Protein AF-A0A7C1ESE8-F1 (afdb_monomer_lite)

Sequence (266 aa):
MKFFKAVILAIGRAIHRVSPKFSKKLEQGYPFARQKMVRLTHLATKNPRVALLSSAGLYLENQQPFQYKNFYGDFSFRVFPGDFPICFLRLTESDFDRSGFEADPGSLFPLTELKAVAAEFGGQVAEHHFSLLGFCLKPNKLLETSVPQILKILKEDKTDIVLLVPACVVCHEVLPPVAAALEKSGIATVTFAFIPRALEATRGPRTILFDGDCGLPFGALAVETRKELIRLAIRAAFEMKTAGEVWKFPPAFSAQTMTKNAAAVR

Foldseek 3Di:
DVVVVVVLVVCLVVFPADDLVNQVVCLVVPDFAADDFAAFFADPDLQFAEAEEFQQQKDFPPDDGWPCNDSQGGLAKYKDFLDDDLVRIDGHDGNWDQVLCVVPVCLRPVSVLLQVLSVVSVYGYFRIYMYHHLSHNCLVSSVVPVLVVVLVSCVVRVGAEYEYGYQGSSNLRNVQVSQNSCRVSNHQYEYEDARPVSLVRSQHQHYEHEPAGHRRRPRQADSVLSSVSSNVRVVRSNPPRGGSDYHYDDPVNRPPVVVVVVVVVD

Secondary structure (DSSP, 8-state):
-HHHHHHHHHHHHHTT---HHHHHHHHHH--PPP----PPPPP--SS-EEEEEE-B-EEETTSPPP-TTSTT----EEEEESS--GGGEEE---SS--HHHHH-GGGT--HHHHHHHHHHTT-EE-SEEEEEBS--S-HHHHHHTHHHHHHHHHHHTT--EEEEE--STTHHHHHHHHHHHHHHTT-EEEEEE--HHHHHHH--SEEEE-S-BTTBTTTTS-HHHHHHHHHHHHHHHHH--STTEEEEPPGGGTTTSHHHHHSS--

Structure (mmCIF, N/CA/C/O backbone):
data_AF-A0A7C1ESE8-F1
#
_entry.id   AF-A0A7C1ESE8-F1
#
loop_
_atom_site.group_PDB
_atom_site.id
_atom_site.type_symbol
_atom_site.label_atom_id
_atom_site.label_alt_id
_atom_site.label_comp_id
_atom_site.label_asym_id
_atom_site.label_entity_id
_atom_site.label_seq_id
_atom_site.pdbx_PDB_ins_code
_atom_site.Cartn_x
_atom_site.Cartn_y
_atom_site.Cartn_z
_atom_site.occupancy
_atom_site.B_iso_or_equiv
_atom_site.auth_seq_id
_atom_site.auth_comp_id
_atom_site.auth_asym_id
_atom_site.auth_atom_id
_atom_site.pdbx_PDB_model_num
ATOM 1 N N . MET A 1 1 ? 9.531 22.745 -19.245 1.00 35.00 1 MET A N 1
ATOM 2 C CA . MET A 1 1 ? 8.511 21.922 -19.951 1.00 35.00 1 MET A CA 1
ATOM 3 C C . MET A 1 1 ? 9.026 21.183 -21.193 1.00 35.00 1 MET A C 1
ATOM 5 O O . MET A 1 1 ? 8.753 19.995 -21.298 1.00 35.00 1 MET A O 1
ATOM 9 N N . LYS A 1 2 ? 9.778 21.811 -22.118 1.00 28.88 2 LYS A N 1
ATOM 10 C CA . LYS A 1 2 ? 10.304 21.131 -23.329 1.00 28.88 2 LYS A CA 1
ATOM 11 C C . LYS A 1 2 ? 11.337 20.026 -23.028 1.00 28.88 2 LYS A C 1
ATOM 13 O O . LYS A 1 2 ? 11.266 18.964 -23.630 1.00 28.88 2 LYS A O 1
ATOM 18 N N . PHE A 1 3 ? 12.208 20.235 -22.038 1.00 31.25 3 PHE A N 1
ATOM 19 C CA . PHE A 1 3 ? 13.223 19.255 -21.616 1.00 31.25 3 PHE A CA 1
ATOM 20 C C . PHE A 1 3 ? 12.612 17.996 -20.972 1.00 31.25 3 PHE A C 1
ATOM 22 O O . PHE A 1 3 ? 12.984 16.881 -21.308 1.00 31.25 3 PHE A O 1
ATOM 29 N N . PHE A 1 4 ? 11.582 18.167 -20.136 1.00 37.19 4 PHE A N 1
ATOM 30 C CA . PHE A 1 4 ? 10.831 17.067 -19.515 1.00 37.19 4 PHE A CA 1
ATOM 31 C C . PHE A 1 4 ? 10.088 16.223 -20.563 1.00 37.19 4 PHE A C 1
ATOM 33 O O . PHE A 1 4 ? 10.142 15.000 -20.536 1.00 37.19 4 PHE A O 1
ATOM 40 N N . LYS A 1 5 ? 9.472 16.879 -21.559 1.00 36.53 5 LYS A N 1
ATOM 41 C CA . LYS A 1 5 ? 8.863 16.199 -22.711 1.00 36.53 5 LYS A CA 1
ATOM 42 C C . LYS A 1 5 ? 9.894 15.430 -23.537 1.00 36.53 5 LYS A C 1
ATOM 44 O O . LYS A 1 5 ? 9.578 14.329 -23.955 1.00 36.53 5 LYS A O 1
ATOM 49 N N . ALA A 1 6 ? 11.089 15.982 -23.759 1.00 39.22 6 ALA A N 1
ATOM 50 C CA . ALA A 1 6 ? 12.155 15.339 -24.531 1.00 39.22 6 ALA A CA 1
ATOM 51 C C . ALA A 1 6 ? 12.771 14.132 -23.804 1.00 39.22 6 ALA A C 1
ATOM 53 O O . ALA A 1 6 ? 12.971 13.095 -24.428 1.00 39.22 6 ALA A O 1
ATOM 54 N N . VAL A 1 7 ? 12.992 14.231 -22.489 1.00 45.56 7 VAL A N 1
ATOM 55 C CA . VAL A 1 7 ? 13.457 13.115 -21.650 1.00 45.56 7 VAL A CA 1
ATOM 56 C C . VAL A 1 7 ? 12.398 12.011 -21.593 1.00 45.56 7 VAL A C 1
ATOM 58 O O . VAL A 1 7 ? 12.726 10.856 -21.826 1.00 45.56 7 VAL A O 1
ATOM 61 N N . ILE A 1 8 ? 11.118 12.350 -21.412 1.00 46.56 8 ILE A N 1
ATOM 62 C CA . ILE A 1 8 ? 10.021 11.369 -21.442 1.00 46.56 8 ILE A CA 1
ATOM 63 C C . ILE A 1 8 ? 9.822 10.771 -22.846 1.00 46.56 8 ILE A C 1
ATOM 65 O O . ILE A 1 8 ? 9.556 9.580 -22.948 1.00 46.56 8 ILE A O 1
ATOM 69 N N . LEU A 1 9 ? 9.985 11.537 -23.937 1.00 40.22 9 LEU A N 1
ATOM 70 C CA . LEU A 1 9 ? 9.923 11.001 -25.309 1.00 40.22 9 LEU A CA 1
ATOM 71 C C . LEU A 1 9 ? 11.086 10.044 -25.605 1.00 40.22 9 LEU A C 1
ATOM 73 O O . LEU A 1 9 ? 10.895 9.038 -26.287 1.00 40.22 9 LEU A O 1
ATOM 77 N N . ALA A 1 10 ? 12.285 10.370 -25.116 1.00 43.16 10 ALA A N 1
ATOM 78 C CA . ALA A 1 10 ? 13.476 9.542 -25.266 1.00 43.16 10 ALA A CA 1
ATOM 79 C C . ALA A 1 10 ? 13.377 8.262 -24.423 1.00 43.16 10 ALA A C 1
ATOM 81 O O . ALA A 1 10 ? 13.723 7.188 -24.907 1.00 43.16 10 ALA A O 1
ATOM 82 N N . ILE A 1 11 ? 12.827 8.361 -23.207 1.00 48.75 11 ILE A N 1
ATOM 83 C CA . ILE A 1 11 ? 12.490 7.215 -22.355 1.00 48.75 11 ILE A CA 1
ATOM 84 C C . ILE A 1 11 ? 11.408 6.368 -23.048 1.00 48.75 11 ILE A C 1
ATOM 86 O O . ILE A 1 11 ? 11.628 5.186 -23.270 1.00 48.75 11 ILE A O 1
ATOM 90 N N . GLY A 1 12 ? 10.319 6.976 -23.534 1.00 41.09 12 GLY A N 1
ATOM 91 C CA . GLY A 1 12 ? 9.209 6.324 -24.251 1.00 41.09 12 GLY A CA 1
ATOM 92 C C . GLY A 1 12 ? 9.621 5.445 -25.436 1.00 41.09 12 GLY A C 1
ATOM 93 O O . GLY A 1 12 ? 8.998 4.417 -25.674 1.00 41.09 12 GLY A O 1
ATOM 94 N N . ARG A 1 13 ? 10.682 5.820 -26.164 1.00 39.50 13 ARG A N 1
ATOM 95 C CA . ARG A 1 13 ? 11.204 5.050 -27.310 1.00 39.50 13 ARG A CA 1
ATOM 96 C C . ARG A 1 13 ? 12.227 3.974 -26.928 1.00 39.50 13 ARG A C 1
ATOM 98 O O . ARG A 1 13 ? 12.456 3.069 -27.722 1.00 39.50 13 ARG A O 1
ATOM 105 N N . ALA A 1 14 ? 12.831 4.057 -25.742 1.00 40.81 14 ALA A N 1
ATOM 106 C CA . ALA A 1 14 ? 13.841 3.114 -25.252 1.00 40.81 14 ALA A CA 1
ATOM 107 C C . ALA A 1 14 ? 13.282 2.067 -24.262 1.00 40.81 14 ALA A C 1
ATOM 109 O O . ALA A 1 14 ? 14.014 1.167 -23.857 1.00 40.81 14 ALA A O 1
ATOM 110 N N . ILE A 1 15 ? 12.003 2.180 -23.878 1.00 43.28 15 ILE A N 1
ATOM 111 C CA . ILE A 1 15 ? 11.364 1.389 -22.811 1.00 43.28 15 ILE A CA 1
ATOM 112 C C . ILE A 1 15 ? 11.199 -0.104 -23.139 1.00 43.28 15 ILE A C 1
ATOM 114 O O . ILE A 1 15 ? 11.173 -0.893 -22.214 1.00 43.28 15 ILE A O 1
ATOM 118 N N . HIS A 1 16 ? 11.226 -0.547 -24.399 1.00 37.59 16 HIS A N 1
ATOM 119 C CA . HIS A 1 16 ? 10.931 -1.951 -24.751 1.00 37.59 16 HIS A CA 1
ATOM 120 C C . HIS A 1 16 ? 11.945 -3.024 -24.278 1.00 37.59 16 HIS A C 1
ATOM 122 O O . HIS A 1 16 ? 11.802 -4.187 -24.650 1.00 37.59 16 HIS A O 1
ATOM 128 N N . ARG A 1 17 ? 12.988 -2.664 -23.510 1.00 37.41 17 ARG A N 1
ATOM 129 C CA . ARG A 1 17 ? 13.965 -3.585 -22.887 1.00 37.41 17 ARG A CA 1
ATOM 130 C C . ARG A 1 17 ? 14.592 -2.958 -21.627 1.00 37.41 17 ARG A C 1
ATOM 132 O O . ARG A 1 17 ? 15.746 -2.521 -21.647 1.00 37.41 17 ARG A O 1
ATOM 139 N N . VAL A 1 18 ? 13.869 -2.912 -20.509 1.00 42.94 18 VAL A N 1
ATOM 140 C CA . VAL A 1 18 ? 14.426 -2.435 -19.226 1.00 42.94 18 VAL A CA 1
ATOM 141 C C . VAL A 1 18 ? 15.124 -3.583 -18.491 1.00 42.94 18 VAL A C 1
ATOM 143 O O . VAL A 1 18 ? 14.559 -4.300 -17.687 1.00 42.94 18 VAL A O 1
ATOM 146 N N . SER A 1 19 ? 16.421 -3.762 -18.737 1.00 40.56 19 SER A N 1
ATOM 147 C CA . SER A 1 19 ? 17.234 -4.602 -17.839 1.00 40.56 19 SER A CA 1
ATOM 148 C C . SER A 1 19 ? 17.305 -3.981 -16.426 1.00 40.56 19 SER A C 1
ATOM 150 O O . SER A 1 19 ? 17.199 -2.755 -16.305 1.00 40.56 19 SER A O 1
ATOM 152 N N . PRO A 1 20 ? 17.605 -4.751 -15.359 1.00 45.47 20 PRO A N 1
ATOM 153 C CA . PRO A 1 20 ? 17.867 -4.211 -14.014 1.00 45.47 20 PRO A CA 1
ATOM 154 C C . PRO A 1 20 ? 18.875 -3.041 -13.993 1.00 45.47 20 PRO A C 1
ATOM 156 O O . PRO A 1 20 ? 18.775 -2.115 -13.188 1.00 45.47 20 PRO A O 1
ATOM 159 N N . LYS A 1 21 ? 19.814 -3.011 -14.954 1.00 45.81 21 LYS A N 1
ATOM 160 C CA . LYS A 1 21 ? 20.768 -1.904 -15.154 1.00 45.81 21 LYS A CA 1
ATOM 161 C C . LYS A 1 21 ? 20.095 -0.593 -15.589 1.00 45.81 21 LYS A C 1
ATOM 163 O O . LYS A 1 21 ? 20.553 0.481 -15.205 1.00 45.81 21 LYS A O 1
ATOM 168 N N . PHE A 1 22 ? 19.022 -0.658 -16.377 1.00 48.06 22 PHE A N 1
ATOM 169 C CA . PHE A 1 22 ? 18.257 0.519 -16.798 1.00 48.06 22 PHE A CA 1
ATOM 170 C C . PHE A 1 22 ? 17.370 1.049 -15.666 1.00 48.06 22 PHE A C 1
ATOM 172 O O . PHE A 1 22 ? 17.290 2.263 -15.515 1.00 48.06 22 PHE A O 1
ATOM 179 N N . SER A 1 23 ? 16.805 0.181 -14.816 1.00 58.78 23 SER A N 1
ATOM 180 C CA . SER A 1 23 ? 16.104 0.606 -13.591 1.00 58.78 23 SER A CA 1
ATOM 181 C C . SER A 1 23 ? 17.018 1.435 -12.676 1.00 58.78 23 SER A C 1
ATOM 183 O O . SER A 1 23 ? 16.678 2.567 -12.338 1.00 58.78 23 SER A O 1
ATOM 185 N N . LYS A 1 24 ? 18.240 0.949 -12.397 1.00 63.31 24 LYS A N 1
ATOM 186 C CA . LYS A 1 24 ? 19.243 1.693 -11.605 1.00 63.31 24 LYS A CA 1
ATOM 187 C C . LYS A 1 24 ? 19.652 3.022 -12.247 1.00 63.31 24 LYS A C 1
ATOM 189 O O . LYS A 1 24 ? 19.825 4.024 -11.558 1.00 63.31 24 LYS A O 1
ATOM 194 N N . LYS A 1 25 ? 19.789 3.062 -13.577 1.00 66.12 25 LYS A N 1
ATOM 195 C CA . LYS A 1 25 ? 20.103 4.304 -14.305 1.00 66.12 25 LYS A CA 1
ATOM 196 C C . LYS A 1 25 ? 18.936 5.296 -14.280 1.00 66.12 25 LYS A C 1
ATOM 198 O O . LYS A 1 25 ? 19.161 6.499 -14.156 1.00 66.12 25 LYS A O 1
ATOM 203 N N . LEU A 1 26 ? 17.702 4.802 -14.389 1.00 69.38 26 LEU A N 1
ATOM 204 C CA . LEU A 1 26 ? 16.496 5.615 -14.284 1.00 69.38 26 LEU A CA 1
ATOM 205 C C . LEU A 1 26 ? 16.379 6.201 -12.878 1.00 69.38 26 LEU A C 1
ATOM 207 O O . LEU A 1 26 ? 16.220 7.406 -12.757 1.00 69.38 26 LEU A O 1
ATOM 211 N N . GLU A 1 27 ? 16.549 5.396 -11.831 1.00 70.94 27 GLU A N 1
ATOM 212 C CA . GLU A 1 27 ? 16.546 5.837 -10.431 1.00 70.94 27 GLU A CA 1
ATOM 213 C C . GLU A 1 27 ? 17.528 6.999 -10.167 1.00 70.94 27 GLU A C 1
ATOM 215 O O . GLU A 1 27 ? 17.166 8.015 -9.564 1.00 70.94 27 GLU A O 1
ATOM 220 N N . GLN A 1 28 ? 18.755 6.904 -10.692 1.00 72.56 28 GLN A N 1
ATOM 221 C CA . GLN A 1 28 ? 19.775 7.954 -10.572 1.00 72.56 28 GLN A CA 1
ATOM 222 C C . GLN A 1 28 ? 19.407 9.256 -11.300 1.00 72.56 28 GLN A C 1
ATOM 224 O O . GLN A 1 28 ? 19.863 10.332 -10.911 1.00 72.56 28 GLN A O 1
ATOM 229 N N . GLY A 1 29 ? 18.569 9.199 -12.335 1.00 75.88 29 GLY A N 1
ATOM 230 C CA . GLY A 1 29 ? 18.196 10.355 -13.157 1.00 75.88 29 GLY A CA 1
ATOM 231 C C . GLY A 1 29 ? 16.761 10.852 -12.974 1.00 75.88 29 GLY A C 1
ATOM 232 O O . GLY A 1 29 ? 16.431 11.913 -13.504 1.00 75.88 29 GLY A O 1
ATOM 233 N N . TYR A 1 30 ? 15.904 10.113 -12.264 1.00 79.00 30 TYR A N 1
ATOM 234 C CA . TYR A 1 30 ? 14.466 10.363 -12.271 1.00 79.00 30 TYR A CA 1
ATOM 235 C C . TYR A 1 30 ? 14.111 11.653 -11.505 1.00 79.00 30 TYR A C 1
ATOM 237 O O . TYR A 1 30 ? 14.445 11.786 -10.322 1.00 79.00 30 TYR A O 1
ATOM 245 N N . PRO A 1 31 ? 13.445 12.626 -12.151 1.00 80.81 31 PRO A N 1
ATOM 246 C CA . PRO A 1 31 ? 13.158 13.929 -11.561 1.00 80.81 31 PRO A CA 1
ATOM 247 C C . PRO A 1 31 ? 11.868 13.894 -10.728 1.00 80.81 31 PRO A C 1
ATOM 249 O O . PRO A 1 31 ? 10.841 14.423 -11.152 1.00 80.81 31 PRO A O 1
ATOM 252 N N . PHE A 1 32 ? 11.918 13.279 -9.544 1.00 82.56 32 PHE A N 1
ATOM 253 C CA . PHE A 1 32 ? 10.761 13.200 -8.646 1.00 82.56 32 PHE A CA 1
ATOM 254 C C . PHE A 1 32 ? 10.169 14.586 -8.346 1.00 82.56 32 PHE A C 1
ATOM 256 O O . PHE A 1 32 ? 10.872 15.512 -7.930 1.00 82.56 32 PHE A O 1
ATOM 263 N N . ALA A 1 33 ? 8.857 14.723 -8.537 1.00 81.69 33 ALA A N 1
ATOM 264 C CA . ALA A 1 33 ? 8.147 15.963 -8.263 1.00 81.69 33 ALA A CA 1
ATOM 265 C C . ALA A 1 33 ? 7.938 16.176 -6.756 1.00 81.69 33 ALA A C 1
ATOM 267 O O . ALA A 1 33 ? 7.530 15.266 -6.030 1.00 81.69 33 ALA A O 1
ATOM 268 N N . ARG A 1 34 ? 8.169 17.409 -6.289 1.00 83.25 34 ARG A N 1
ATOM 269 C CA . ARG A 1 34 ? 7.948 17.772 -4.887 1.00 83.25 34 ARG A CA 1
ATOM 270 C C . ARG A 1 34 ? 6.457 17.801 -4.563 1.00 83.25 34 ARG A C 1
ATOM 272 O O . ARG A 1 34 ? 5.697 18.499 -5.231 1.00 83.25 34 ARG A O 1
ATOM 279 N N . GLN A 1 35 ? 6.059 17.109 -3.502 1.00 79.94 35 GLN A N 1
ATOM 280 C CA . GLN A 1 35 ? 4.669 17.073 -3.045 1.00 79.94 35 GLN A CA 1
ATOM 281 C C . GLN A 1 35 ? 4.460 17.928 -1.791 1.00 79.94 35 GLN A C 1
ATOM 283 O O . GLN A 1 35 ? 5.389 18.205 -1.025 1.00 79.94 35 GLN A O 1
ATOM 288 N N . LYS A 1 36 ? 3.214 18.362 -1.580 1.00 84.12 36 LYS A N 1
ATOM 289 C CA . LYS A 1 36 ? 2.801 19.030 -0.339 1.00 84.12 36 LYS A CA 1
ATOM 290 C C . LYS A 1 36 ? 2.444 17.977 0.704 1.00 84.12 36 LYS A C 1
ATOM 292 O O . LYS A 1 36 ? 1.684 17.059 0.412 1.00 84.12 36 LYS A O 1
ATOM 297 N N . MET A 1 37 ? 2.937 18.164 1.924 1.00 84.69 37 MET A N 1
ATOM 298 C CA . MET A 1 37 ? 2.524 17.339 3.057 1.00 84.69 37 MET A CA 1
ATOM 299 C C . MET A 1 37 ? 1.040 17.550 3.359 1.00 84.69 37 MET A C 1
ATOM 301 O O . MET A 1 37 ? 0.494 18.637 3.151 1.00 84.69 37 MET A O 1
ATOM 305 N N . VAL A 1 38 ? 0.402 16.504 3.871 1.00 89.31 38 VAL A N 1
ATOM 306 C CA . VAL A 1 38 ? -1.002 16.526 4.284 1.00 89.31 38 VAL A CA 1
ATOM 307 C C . VAL A 1 38 ? -1.124 16.176 5.754 1.00 89.31 38 VAL A C 1
ATOM 309 O O . VAL A 1 38 ? -0.226 15.569 6.326 1.00 89.31 38 VAL A O 1
ATOM 312 N N . ARG A 1 39 ? -2.242 16.555 6.371 1.00 92.50 39 ARG A N 1
ATOM 313 C CA . ARG A 1 39 ? -2.558 16.107 7.725 1.00 92.50 39 ARG A CA 1
ATOM 314 C C . ARG A 1 39 ? -2.787 14.595 7.717 1.00 92.50 39 ARG A C 1
ATOM 316 O O . ARG A 1 39 ? -3.440 14.088 6.810 1.00 92.50 39 ARG A O 1
ATOM 323 N N . LEU A 1 40 ? -2.267 13.918 8.734 1.00 96.69 40 LEU A N 1
ATOM 324 C CA . LEU A 1 40 ? -2.488 12.494 8.929 1.00 96.69 40 LEU A CA 1
ATOM 325 C C . LEU A 1 40 ? -3.882 12.233 9.512 1.00 96.69 40 LEU A C 1
ATOM 327 O O . LEU A 1 40 ? -4.325 12.930 10.428 1.00 96.69 40 LEU A O 1
ATOM 331 N N . THR A 1 41 ? -4.547 11.204 9.000 1.00 96.94 41 THR A N 1
ATOM 332 C CA . THR A 1 41 ? -5.673 10.545 9.658 1.00 96.94 41 THR A CA 1
ATOM 333 C C . THR A 1 41 ? -5.154 9.792 10.870 1.00 96.94 41 THR A C 1
ATOM 335 O O . THR A 1 41 ? -4.184 9.040 10.772 1.00 96.94 41 THR A O 1
ATOM 338 N N . HIS A 1 42 ? -5.808 9.975 12.012 1.00 94.62 42 HIS A N 1
ATOM 339 C CA . HIS A 1 42 ? -5.533 9.205 13.218 1.00 94.62 42 HIS A CA 1
ATOM 340 C C . HIS A 1 42 ? -6.566 8.094 13.365 1.00 94.62 42 HIS A C 1
ATOM 342 O O . HIS A 1 42 ? -7.763 8.329 13.206 1.00 94.62 42 HIS A O 1
ATOM 348 N N . LEU A 1 43 ? -6.090 6.895 13.681 1.00 95.44 43 LEU A N 1
ATOM 349 C CA . LEU A 1 43 ? -6.939 5.733 13.900 1.00 95.44 43 LEU A CA 1
ATOM 350 C C . LEU A 1 43 ? -7.602 5.817 15.276 1.00 95.44 43 LEU A C 1
ATOM 352 O O . LEU A 1 43 ? -6.923 6.007 16.284 1.00 95.44 43 LEU A O 1
ATOM 356 N N . ALA A 1 44 ? -8.926 5.666 15.310 1.00 91.50 44 ALA A N 1
ATOM 357 C CA . ALA A 1 44 ? -9.697 5.587 16.553 1.00 91.50 44 ALA A CA 1
ATOM 358 C C . ALA A 1 44 ? -9.963 4.135 16.995 1.00 91.50 44 ALA A C 1
ATOM 360 O O . ALA A 1 44 ? -10.186 3.877 18.177 1.00 91.50 44 ALA A O 1
ATOM 361 N N . THR A 1 45 ? -9.948 3.188 16.052 1.00 94.81 45 THR A N 1
ATOM 362 C CA . THR A 1 45 ? -10.150 1.759 16.319 1.00 94.81 45 THR A CA 1
ATOM 363 C C . THR A 1 45 ? -8.907 1.121 16.937 1.00 94.81 45 THR A C 1
ATOM 365 O O . THR A 1 45 ? -7.792 1.564 16.688 1.00 94.81 45 THR A O 1
ATOM 368 N N . LYS A 1 46 ? -9.089 0.048 17.711 1.00 94.56 46 LYS A N 1
ATOM 369 C CA . LYS A 1 46 ? -7.995 -0.850 18.126 1.00 94.56 46 LYS A CA 1
ATOM 370 C C . LYS A 1 46 ? -7.857 -2.071 17.212 1.00 94.56 46 LYS A C 1
ATOM 372 O O . LYS A 1 46 ? -6.828 -2.730 17.249 1.00 94.56 46 LYS A O 1
ATOM 377 N N . ASN A 1 47 ? -8.877 -2.344 16.401 1.00 96.75 47 ASN A N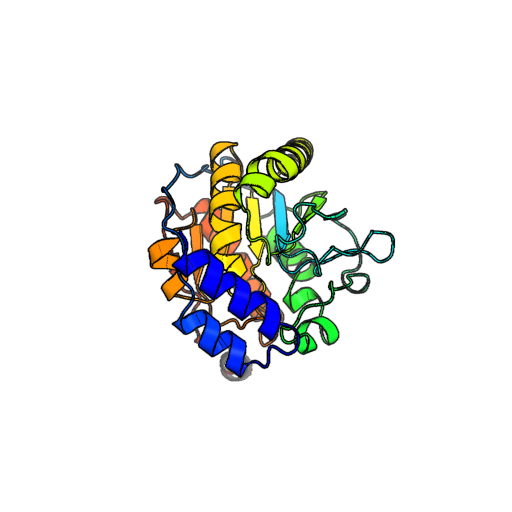 1
ATOM 378 C CA . ASN A 1 47 ? -9.032 -3.535 15.574 1.00 96.75 47 ASN A CA 1
ATOM 379 C C . ASN A 1 47 ? -9.183 -3.071 14.117 1.00 96.75 47 ASN A C 1
ATOM 381 O O . ASN A 1 47 ? -10.311 -2.877 13.656 1.00 96.75 47 ASN A O 1
ATOM 385 N N . PRO A 1 48 ? -8.076 -2.773 13.416 1.00 98.00 48 PRO A N 1
ATOM 386 C CA . PRO A 1 48 ? -8.143 -2.113 12.121 1.00 98.00 48 PRO A CA 1
ATOM 387 C C . PRO A 1 48 ? -8.602 -3.066 11.016 1.00 98.00 48 PRO A C 1
ATOM 389 O O . PRO A 1 48 ? -8.221 -4.240 10.982 1.00 98.00 48 PRO A O 1
ATOM 392 N N . ARG A 1 49 ? -9.356 -2.532 10.056 1.00 98.62 49 ARG A N 1
ATOM 393 C CA . ARG A 1 49 ? -9.574 -3.156 8.752 1.00 98.62 49 ARG A CA 1
ATOM 394 C C . ARG A 1 49 ? -8.546 -2.632 7.750 1.00 98.62 49 ARG A C 1
ATOM 396 O O . ARG A 1 49 ? -8.455 -1.422 7.532 1.00 98.62 49 ARG A O 1
ATOM 403 N N . VAL A 1 50 ? -7.762 -3.534 7.160 1.00 98.81 50 VAL A N 1
ATOM 404 C CA . VAL A 1 50 ? -6.575 -3.178 6.363 1.00 98.81 50 VAL A CA 1
ATOM 405 C C . VAL A 1 50 ? -6.712 -3.622 4.907 1.00 98.81 50 VAL A C 1
ATOM 407 O O . VAL A 1 50 ? -6.888 -4.806 4.623 1.00 98.81 50 VAL A O 1
ATOM 410 N N . ALA A 1 51 ? -6.574 -2.685 3.971 1.00 98.81 51 ALA A N 1
ATOM 411 C CA . ALA A 1 51 ? -6.539 -2.956 2.536 1.00 98.81 51 ALA A CA 1
ATOM 412 C C . ALA A 1 51 ? -5.114 -2.873 1.966 1.00 98.81 51 ALA A C 1
ATOM 414 O O . ALA A 1 51 ? -4.220 -2.224 2.515 1.00 98.81 51 ALA A O 1
ATOM 415 N N . LEU A 1 52 ? -4.931 -3.498 0.802 1.00 98.69 52 LEU A N 1
ATOM 416 C CA . LEU A 1 52 ? -3.723 -3.393 -0.018 1.00 98.69 52 LEU A CA 1
ATOM 417 C C . LEU A 1 52 ? -4.036 -2.589 -1.270 1.00 98.69 52 LEU A C 1
ATOM 419 O O . LEU A 1 52 ? -5.083 -2.784 -1.890 1.00 98.69 52 LEU A O 1
ATOM 423 N N . LEU A 1 53 ? -3.087 -1.755 -1.679 1.00 98.56 53 LEU A N 1
ATOM 424 C CA . LEU A 1 53 ? -3.078 -1.122 -2.988 1.00 98.56 53 LEU A CA 1
ATOM 425 C C . LEU A 1 53 ? -1.700 -1.322 -3.622 1.00 98.56 53 LEU A C 1
ATOM 427 O O . LEU A 1 53 ? -0.719 -0.721 -3.190 1.00 98.56 53 LEU A O 1
ATOM 431 N N . SER A 1 54 ? -1.624 -2.157 -4.656 1.00 96.94 54 SER A N 1
ATOM 432 C CA . SER A 1 54 ? -0.378 -2.401 -5.395 1.00 96.94 54 SER A CA 1
ATOM 433 C C . SER A 1 54 ? -0.340 -1.608 -6.693 1.00 96.94 54 SER A C 1
ATOM 435 O O . SER A 1 54 ? -1.278 -1.659 -7.487 1.00 96.94 54 SER A O 1
ATOM 437 N N . SER A 1 55 ? 0.756 -0.905 -6.961 1.00 93.94 55 SER A N 1
ATOM 438 C CA . SER A 1 55 ? 0.940 -0.183 -8.226 1.00 93.94 55 SER A CA 1
ATOM 439 C C . SER A 1 55 ? 1.633 -1.017 -9.311 1.00 93.94 55 SER A C 1
ATOM 441 O O . SER A 1 55 ? 2.194 -0.453 -10.253 1.00 93.94 55 SER A O 1
ATOM 443 N N . ALA A 1 56 ? 1.645 -2.345 -9.181 1.00 91.88 56 ALA A N 1
ATOM 444 C CA . ALA A 1 56 ? 2.313 -3.231 -10.130 1.00 91.88 56 ALA A CA 1
ATOM 445 C C . ALA A 1 56 ? 1.513 -3.507 -11.416 1.00 91.88 56 ALA A C 1
ATOM 447 O O . ALA A 1 56 ? 2.032 -4.141 -12.326 1.00 91.88 56 ALA A O 1
ATOM 448 N N . GLY A 1 57 ? 0.269 -3.033 -11.525 1.00 93.44 57 GLY A N 1
ATOM 449 C CA . GLY A 1 57 ? -0.600 -3.344 -12.660 1.00 93.44 57 GLY A CA 1
ATOM 450 C C . GLY A 1 57 ? -1.100 -4.790 -12.629 1.00 93.44 57 GLY A C 1
ATOM 451 O O . GLY A 1 57 ? -1.060 -5.485 -13.648 1.00 93.44 57 GLY A O 1
ATOM 452 N N . LEU A 1 58 ? -1.541 -5.252 -11.458 1.00 95.31 58 LEU A N 1
ATOM 453 C CA . LEU A 1 58 ? -2.071 -6.598 -11.248 1.00 95.31 58 LEU A CA 1
ATOM 454 C C . LEU A 1 58 ? -3.538 -6.677 -11.662 1.00 95.31 58 LEU A C 1
ATOM 456 O O . LEU A 1 58 ? -4.310 -5.748 -11.439 1.00 95.31 58 LEU A O 1
ATOM 460 N N . TYR A 1 59 ? -3.953 -7.805 -12.211 1.00 96.69 59 TYR A N 1
ATOM 461 C CA . TYR A 1 59 ? -5.345 -8.052 -12.571 1.00 96.69 59 TYR A CA 1
ATOM 462 C C . TYR A 1 59 ? -5.687 -9.528 -12.361 1.00 96.69 59 TYR A C 1
ATOM 464 O O . TYR A 1 59 ? -4.797 -10.377 -12.329 1.00 96.69 59 TYR A O 1
ATOM 472 N N . LEU A 1 60 ? -6.969 -9.836 -12.188 1.00 95.31 60 LEU A N 1
ATOM 473 C CA . LEU A 1 60 ? -7.458 -11.216 -12.223 1.00 95.31 60 LEU A CA 1
ATOM 474 C C . LEU A 1 60 ? -7.698 -11.646 -13.670 1.00 95.31 60 LEU A C 1
ATOM 476 O O . LEU A 1 60 ? -7.983 -10.814 -14.522 1.00 95.31 60 LEU A O 1
ATOM 480 N N . GLU A 1 61 ? -7.634 -12.943 -13.953 1.00 88.38 61 GLU A N 1
ATOM 481 C CA . GLU A 1 61 ? -7.805 -13.488 -15.311 1.00 88.38 61 GLU A CA 1
ATOM 482 C C . GLU A 1 61 ? -9.132 -13.093 -15.987 1.00 88.38 61 GLU A C 1
ATOM 484 O O . GLU A 1 61 ? -9.191 -12.933 -17.203 1.00 88.38 61 GLU A O 1
ATOM 489 N N . ASN A 1 62 ? -10.185 -12.860 -15.201 1.00 90.06 62 ASN A N 1
ATOM 490 C CA . ASN A 1 62 ? -11.488 -12.388 -15.679 1.00 90.06 62 ASN A CA 1
ATOM 491 C C . ASN A 1 62 ? -11.589 -10.855 -15.830 1.00 90.06 62 ASN A C 1
ATOM 493 O O . ASN A 1 62 ? -12.657 -10.334 -16.151 1.00 90.06 62 ASN A O 1
ATOM 497 N N . GLN A 1 63 ? -10.508 -10.120 -15.579 1.00 94.44 63 GLN A N 1
ATOM 498 C CA . GLN A 1 63 ? -10.437 -8.670 -15.707 1.00 94.44 63 GLN A CA 1
ATOM 499 C C . GLN A 1 63 ? -9.594 -8.278 -16.918 1.00 94.44 63 GLN A C 1
ATOM 501 O O . GLN A 1 63 ? -8.658 -8.966 -17.314 1.00 94.44 63 GLN A O 1
ATOM 506 N N . GLN A 1 64 ? -9.894 -7.111 -17.485 1.00 91.25 64 GLN A N 1
ATOM 507 C CA . GLN A 1 64 ? -9.080 -6.559 -18.564 1.00 91.25 64 GLN A CA 1
ATOM 508 C C . GLN A 1 64 ? -7.656 -6.262 -18.054 1.00 91.25 64 GLN A C 1
ATOM 510 O O . GLN A 1 64 ? -7.531 -5.618 -17.007 1.00 91.25 64 GLN A O 1
ATOM 515 N N . PRO A 1 65 ? -6.587 -6.646 -18.773 1.00 91.50 65 PRO A N 1
ATOM 516 C CA . PRO A 1 65 ? -5.230 -6.194 -18.468 1.00 91.50 65 PRO A CA 1
ATOM 517 C C . PRO A 1 65 ? -5.123 -4.662 -18.506 1.00 91.50 65 PRO A C 1
ATOM 519 O O . PRO A 1 65 ? -5.959 -3.988 -19.116 1.00 91.50 65 PRO A O 1
ATOM 522 N N . PHE A 1 66 ? -4.096 -4.088 -17.875 1.00 90.31 66 PHE A N 1
ATOM 523 C CA . PHE A 1 66 ? -3.856 -2.649 -18.001 1.00 90.31 66 PHE A CA 1
ATOM 524 C C . PHE A 1 66 ? -3.262 -2.297 -19.371 1.00 90.31 66 PHE A C 1
ATOM 526 O O . PHE A 1 66 ? -2.444 -3.023 -19.942 1.00 90.31 66 PHE A O 1
ATOM 533 N N . GLN A 1 67 ? -3.632 -1.130 -19.888 1.00 85.38 67 GLN A N 1
ATOM 534 C CA . GLN A 1 67 ? -3.115 -0.590 -21.142 1.00 85.38 67 GLN A CA 1
ATOM 535 C C . GLN A 1 67 ? -1.728 0.044 -20.950 1.00 85.38 67 GLN A C 1
ATOM 537 O O . GLN A 1 67 ? -1.579 1.263 -20.880 1.00 85.38 67 GLN A O 1
ATOM 542 N N . TYR A 1 68 ? -0.687 -0.787 -20.909 1.00 76.69 68 TYR A N 1
ATOM 543 C CA . TYR A 1 68 ? 0.698 -0.336 -20.708 1.00 76.69 68 TYR A CA 1
ATOM 544 C C . TYR A 1 68 ? 1.323 0.366 -21.931 1.00 76.69 68 TYR A C 1
ATOM 546 O O . TYR A 1 68 ? 2.227 1.181 -21.776 1.00 76.69 68 TYR A O 1
ATOM 554 N N . LYS A 1 69 ? 0.824 0.105 -23.151 1.00 74.00 69 LYS A N 1
ATOM 555 C CA . LYS A 1 69 ? 1.337 0.717 -24.400 1.00 74.00 69 LYS A CA 1
ATOM 556 C C . LYS A 1 69 ? 0.927 2.181 -24.591 1.00 74.00 69 LYS A C 1
ATOM 558 O O . LYS A 1 69 ? 1.412 2.844 -25.507 1.00 74.00 69 LYS A O 1
ATOM 563 N N . ASN A 1 70 ? 0.014 2.695 -23.769 1.00 73.12 70 ASN A N 1
ATOM 564 C CA . ASN A 1 70 ? -0.374 4.096 -23.828 1.00 73.12 70 ASN A CA 1
ATOM 565 C C . ASN A 1 70 ? 0.764 4.967 -23.283 1.00 73.12 70 ASN A C 1
ATOM 567 O O . ASN A 1 70 ? 1.212 4.776 -22.156 1.00 73.12 70 ASN A O 1
ATOM 571 N N . PHE A 1 71 ? 1.181 5.977 -24.049 1.00 67.94 71 PHE A N 1
ATOM 572 C CA . PHE A 1 71 ? 2.253 6.896 -23.658 1.00 67.94 71 PHE A CA 1
ATOM 573 C C . PHE A 1 71 ? 2.031 7.548 -22.285 1.00 67.94 71 PHE A C 1
ATOM 575 O O . PHE A 1 71 ? 2.994 7.833 -21.581 1.00 67.94 71 PHE A O 1
ATOM 582 N N . TYR A 1 72 ? 0.779 7.809 -21.897 1.00 69.00 72 TYR A N 1
ATOM 583 C CA . TYR A 1 72 ? 0.478 8.411 -20.595 1.00 69.00 72 TYR A CA 1
ATOM 584 C C . TYR A 1 72 ? 0.199 7.396 -19.476 1.00 69.00 72 TYR A C 1
ATOM 586 O O . TYR A 1 72 ? 0.006 7.821 -18.334 1.00 69.00 72 TYR A O 1
ATOM 594 N N . GLY A 1 73 ? 0.201 6.102 -19.793 1.00 73.88 73 GLY A N 1
ATOM 595 C CA . GLY A 1 73 ? -0.200 5.025 -18.896 1.00 73.88 73 GLY A CA 1
ATOM 596 C C . GLY A 1 73 ? -1.702 4.747 -18.887 1.00 73.88 73 GLY A C 1
ATOM 597 O O . GLY A 1 73 ? -2.482 5.357 -19.626 1.00 73.88 73 GLY A O 1
ATOM 598 N N . ASP A 1 74 ? -2.087 3.822 -18.012 1.00 84.94 74 ASP A N 1
ATOM 599 C CA . ASP A 1 74 ? -3.468 3.460 -17.707 1.00 84.94 74 ASP A CA 1
ATOM 600 C C . ASP A 1 74 ? -3.867 4.085 -16.361 1.00 84.94 74 ASP A C 1
ATOM 602 O O . ASP A 1 74 ? -3.178 3.912 -15.355 1.00 84.94 74 ASP A O 1
ATOM 606 N N . PHE A 1 75 ? -4.959 4.851 -16.358 1.00 89.44 75 PHE A N 1
ATOM 607 C CA . PHE A 1 75 ? -5.471 5.527 -15.161 1.00 89.44 75 PHE A CA 1
ATOM 608 C C . PHE A 1 75 ? -6.527 4.716 -14.427 1.00 89.44 75 PHE A C 1
ATOM 610 O O . PHE A 1 75 ? -6.978 5.167 -13.380 1.00 89.44 75 PHE A O 1
ATOM 617 N N . SER A 1 76 ? -6.964 3.584 -14.979 1.00 92.81 76 SER A N 1
ATOM 618 C CA . SER A 1 76 ? -7.951 2.712 -14.354 1.00 92.81 76 SER A CA 1
ATOM 619 C C . SER A 1 76 ? -7.359 1.984 -13.146 1.00 92.81 76 SER A C 1
ATOM 621 O O . SER A 1 76 ? -6.187 2.138 -12.796 1.00 92.81 76 SER A O 1
ATOM 623 N N . PHE A 1 77 ? -8.193 1.193 -12.487 1.00 96.38 77 PHE A N 1
ATOM 624 C CA . PHE A 1 77 ? -7.798 0.343 -11.377 1.00 96.38 77 PHE A CA 1
ATOM 625 C C . PHE A 1 77 ? -8.488 -1.008 -11.489 1.00 96.38 77 PHE A C 1
ATOM 627 O O . PHE A 1 77 ? -9.431 -1.185 -12.269 1.00 96.38 77 PHE A O 1
ATOM 634 N N . ARG A 1 78 ? -8.004 -1.972 -10.718 1.00 97.62 78 ARG A N 1
ATOM 635 C CA . ARG A 1 78 ? -8.656 -3.262 -10.516 1.00 97.62 78 ARG A CA 1
ATOM 636 C C . ARG A 1 78 ? -8.992 -3.424 -9.049 1.00 97.62 78 ARG A C 1
ATOM 638 O O . ARG A 1 78 ? -8.262 -2.930 -8.192 1.00 97.62 78 ARG A O 1
ATOM 645 N N . VAL A 1 79 ? -10.113 -4.086 -8.801 1.00 98.19 79 VAL A N 1
ATOM 646 C CA . VAL A 1 79 ? -10.593 -4.433 -7.467 1.00 98.19 79 VAL A CA 1
ATOM 647 C C . VAL A 1 79 ? -10.438 -5.933 -7.300 1.00 98.19 79 VAL A C 1
ATOM 649 O O . VAL A 1 79 ? -10.780 -6.690 -8.211 1.00 98.19 79 VAL A O 1
ATOM 652 N N . PHE A 1 80 ? -9.932 -6.357 -6.152 1.00 98.25 80 PHE A N 1
ATOM 653 C CA . PHE A 1 80 ? -9.825 -7.760 -5.781 1.00 98.25 80 PHE A CA 1
ATOM 654 C C . PHE A 1 80 ? -10.630 -8.007 -4.509 1.00 98.25 80 PHE A C 1
ATOM 656 O O . PHE A 1 80 ? -10.546 -7.179 -3.602 1.00 98.25 80 PHE A O 1
ATOM 663 N N . PRO A 1 81 ? -11.372 -9.121 -4.411 1.00 97.25 81 PRO A N 1
ATOM 664 C CA . PRO A 1 81 ? -11.994 -9.527 -3.155 1.00 97.25 81 PRO A CA 1
ATOM 665 C C . PRO A 1 81 ? -10.955 -9.683 -2.032 1.00 97.25 81 PRO A C 1
ATOM 667 O O . PRO A 1 81 ? -9.779 -9.913 -2.296 1.00 97.25 81 PRO A O 1
ATOM 670 N N . GLY A 1 82 ? -11.371 -9.610 -0.773 1.00 93.88 82 GLY A N 1
ATOM 671 C CA . GLY A 1 82 ? -10.517 -9.904 0.382 1.00 93.88 82 GLY A CA 1
ATOM 672 C C . GLY A 1 82 ? -10.170 -11.387 0.487 1.00 93.88 82 GLY A C 1
ATOM 673 O O . GLY A 1 82 ? -9.159 -11.756 1.083 1.00 93.88 82 GLY A O 1
ATOM 674 N N . ASP A 1 83 ? -10.971 -12.254 -0.138 1.00 93.06 83 ASP A N 1
ATOM 675 C CA . ASP A 1 83 ? -10.803 -13.702 -0.105 1.00 93.06 83 ASP A CA 1
ATOM 676 C C . ASP A 1 83 ? -10.701 -14.329 -1.495 1.00 93.06 83 ASP A C 1
ATOM 678 O O . ASP A 1 83 ? -11.625 -14.958 -1.998 1.00 93.06 83 ASP A O 1
ATOM 682 N N . PHE A 1 84 ? -9.551 -14.133 -2.140 1.00 93.94 84 PHE A N 1
ATOM 683 C CA . PHE A 1 84 ? -9.214 -14.821 -3.383 1.00 93.94 84 PHE A CA 1
ATOM 684 C C . PHE A 1 84 ? -7.821 -15.465 -3.303 1.00 93.94 84 PHE A C 1
ATOM 686 O O . PHE A 1 84 ? -6.940 -14.953 -2.600 1.00 93.94 84 PHE A O 1
ATOM 693 N N . PRO A 1 85 ? -7.582 -16.562 -4.043 1.00 93.00 85 PRO A N 1
ATOM 694 C CA . PRO A 1 85 ? -6.250 -17.139 -4.179 1.00 93.00 85 PRO A CA 1
ATOM 695 C C . PRO A 1 85 ? -5.320 -16.209 -4.970 1.00 93.00 85 PRO A C 1
ATOM 697 O O . PRO A 1 85 ? -5.548 -15.944 -6.151 1.00 93.00 85 PRO A O 1
ATOM 700 N N . ILE A 1 86 ? -4.228 -15.751 -4.349 1.00 92.69 86 ILE A N 1
ATOM 701 C CA . ILE A 1 86 ? -3.270 -14.832 -4.993 1.00 92.69 86 ILE A CA 1
ATOM 702 C C . ILE A 1 86 ? -2.582 -15.428 -6.234 1.00 92.69 86 ILE A C 1
ATOM 704 O O . ILE A 1 86 ? -2.094 -14.680 -7.075 1.00 92.69 86 ILE A O 1
ATOM 708 N N . CYS A 1 87 ? -2.589 -16.754 -6.404 1.00 91.06 87 CYS A N 1
ATOM 709 C CA . CYS A 1 87 ? -2.088 -17.431 -7.607 1.00 91.06 87 CYS A CA 1
ATOM 710 C C . CYS A 1 87 ? -2.913 -17.136 -8.877 1.00 91.06 87 CYS A C 1
ATOM 712 O O . CYS A 1 87 ? -2.446 -17.371 -9.993 1.00 91.06 87 CYS A O 1
ATOM 714 N N . PHE A 1 88 ? -4.123 -16.586 -8.736 1.00 93.62 88 PHE A N 1
ATOM 715 C CA . PHE A 1 88 ? -4.925 -16.106 -9.865 1.00 93.62 88 PHE A CA 1
ATOM 716 C C . PHE A 1 88 ? -4.560 -14.694 -10.318 1.00 93.62 88 PHE A C 1
ATOM 718 O O . PHE A 1 88 ? -5.080 -14.230 -11.336 1.00 93.62 88 PHE A O 1
ATOM 725 N N . LEU A 1 89 ? -3.654 -14.014 -9.610 1.00 95.44 89 LEU A N 1
ATOM 726 C CA . LEU A 1 89 ? -3.120 -12.751 -10.087 1.00 95.44 89 LEU A CA 1
ATOM 727 C C . LEU A 1 89 ? -2.365 -12.965 -11.395 1.00 95.44 89 LEU A C 1
ATOM 729 O O . LEU A 1 89 ? -1.639 -13.939 -11.609 1.00 95.44 89 LEU A O 1
ATOM 733 N N . ARG A 1 90 ? -2.531 -11.992 -12.273 1.00 94.50 90 ARG A N 1
ATOM 734 C CA . ARG A 1 90 ? -1.743 -11.793 -13.473 1.00 94.50 90 ARG A CA 1
ATOM 735 C C . ARG A 1 90 ? -1.079 -10.435 -13.369 1.00 94.50 90 ARG A C 1
ATOM 737 O O . ARG A 1 90 ? -1.612 -9.500 -12.771 1.00 94.50 90 ARG A O 1
ATOM 744 N N . LEU A 1 91 ? 0.098 -10.343 -13.965 1.00 91.06 91 LEU A N 1
ATOM 745 C CA . LEU A 1 91 ? 0.873 -9.117 -14.027 1.00 91.06 91 LEU A CA 1
ATOM 746 C C . LEU A 1 91 ? 0.778 -8.552 -15.441 1.00 91.06 91 LEU A C 1
ATOM 748 O O . LEU A 1 91 ? 0.977 -9.284 -16.417 1.00 91.06 91 LEU A O 1
ATOM 752 N N . THR A 1 92 ? 0.432 -7.268 -15.556 1.00 87.25 92 THR A N 1
ATOM 753 C CA . THR A 1 92 ? 0.456 -6.575 -16.851 1.00 87.25 92 THR A CA 1
ATOM 754 C C . THR A 1 92 ? 1.865 -6.623 -17.408 1.00 87.25 92 THR A C 1
ATOM 756 O O . THR A 1 92 ? 2.834 -6.561 -16.659 1.00 87.25 92 THR A O 1
ATOM 759 N N . GLU A 1 93 ? 1.982 -6.750 -18.726 1.00 74.31 93 GLU A N 1
ATOM 760 C CA . GLU A 1 93 ? 3.282 -6.697 -19.373 1.00 74.31 93 GLU A CA 1
ATOM 761 C C . GLU A 1 93 ? 4.023 -5.415 -18.975 1.00 74.31 93 GLU A C 1
ATOM 763 O O . GLU A 1 93 ? 3.504 -4.299 -19.058 1.00 74.31 93 GLU A O 1
ATOM 768 N N . SER A 1 94 ? 5.230 -5.610 -18.468 1.00 69.31 94 SER A N 1
ATOM 769 C CA . SER A 1 94 ? 6.066 -4.571 -17.899 1.00 69.31 94 SER A CA 1
ATOM 770 C C . SER A 1 94 ? 7.516 -4.947 -18.113 1.00 69.31 94 SER A C 1
ATOM 772 O O . SER A 1 94 ? 7.859 -6.129 -18.067 1.00 69.31 94 SER A O 1
ATOM 774 N N . ASP A 1 95 ? 8.374 -3.947 -18.254 1.00 65.25 95 ASP A N 1
ATOM 775 C CA . ASP A 1 95 ? 9.784 -4.183 -18.540 1.00 65.25 95 ASP A CA 1
ATOM 776 C C . ASP A 1 95 ? 10.643 -4.437 -17.284 1.00 65.25 95 ASP A C 1
ATOM 778 O O . ASP A 1 95 ? 11.850 -4.581 -17.409 1.00 65.25 95 ASP A O 1
ATOM 782 N N . PHE A 1 96 ? 10.075 -4.476 -16.072 1.00 67.38 96 PHE A N 1
ATOM 783 C CA . PHE A 1 96 ? 10.823 -4.807 -14.847 1.00 67.38 96 PHE A CA 1
ATOM 784 C C . PHE A 1 96 ? 10.931 -6.324 -14.613 1.00 67.38 96 PHE A C 1
ATOM 786 O O . PHE A 1 96 ? 10.213 -7.100 -15.236 1.00 67.38 96 PHE A O 1
ATOM 793 N N . ASP A 1 97 ? 11.821 -6.746 -13.707 1.00 74.94 97 ASP A N 1
ATOM 794 C CA . ASP A 1 97 ? 12.026 -8.161 -13.367 1.00 74.94 97 ASP A CA 1
ATOM 795 C C . ASP A 1 97 ? 10.760 -8.783 -12.756 1.00 74.94 97 ASP A C 1
ATOM 797 O O . ASP A 1 97 ? 10.241 -8.309 -11.747 1.00 74.94 97 ASP A O 1
ATOM 801 N N . ARG A 1 98 ? 10.260 -9.851 -13.386 1.00 81.25 98 ARG A N 1
ATOM 802 C CA . ARG A 1 98 ? 9.018 -10.543 -13.012 1.00 81.25 98 ARG A CA 1
ATOM 803 C C . ARG A 1 98 ? 9.264 -11.841 -12.250 1.00 81.25 98 ARG A C 1
ATOM 805 O O . ARG A 1 98 ? 8.299 -12.442 -11.787 1.00 81.25 98 ARG A O 1
ATOM 812 N N . SER A 1 99 ? 10.520 -12.261 -12.101 1.00 82.94 99 SER A N 1
ATOM 813 C CA . SER A 1 99 ? 10.884 -13.573 -11.555 1.00 82.94 99 SER A CA 1
ATOM 814 C C . SER A 1 99 ? 10.307 -13.818 -10.161 1.00 82.94 99 SER A C 1
ATOM 816 O O . SER A 1 99 ? 9.788 -14.895 -9.890 1.00 82.94 99 SER A O 1
ATOM 818 N N . GLY A 1 100 ? 10.311 -12.810 -9.287 1.00 82.31 100 GLY A N 1
ATOM 819 C CA . GLY A 1 100 ? 9.707 -12.926 -7.959 1.00 82.31 100 GLY A CA 1
ATOM 820 C C . GLY A 1 100 ? 8.191 -12.993 -7.987 1.00 82.31 100 GLY A C 1
ATOM 821 O O . GLY A 1 100 ? 7.636 -13.688 -7.151 1.00 82.31 100 GLY A O 1
ATOM 822 N N . PHE A 1 101 ? 7.514 -12.346 -8.940 1.00 88.88 101 PHE A N 1
ATOM 823 C CA . PHE A 1 101 ? 6.066 -12.515 -9.105 1.00 88.88 101 PHE A CA 1
ATOM 824 C C . PHE A 1 101 ? 5.721 -13.904 -9.645 1.00 88.88 101 PHE A C 1
ATOM 826 O O . PHE A 1 101 ? 4.769 -14.524 -9.182 1.00 88.88 101 PHE A O 1
ATOM 833 N N . GLU A 1 102 ? 6.499 -14.391 -10.613 1.00 88.81 102 GLU A N 1
ATOM 834 C CA . GLU A 1 102 ? 6.339 -15.725 -11.198 1.00 88.81 102 GLU A CA 1
ATOM 835 C C . GLU A 1 102 ? 6.602 -16.835 -10.174 1.00 88.81 102 GLU A C 1
ATOM 837 O O . GLU A 1 102 ? 5.899 -17.843 -10.175 1.00 88.81 102 GLU A O 1
ATOM 842 N N . ALA A 1 103 ? 7.571 -16.634 -9.277 1.00 88.69 103 ALA A N 1
ATOM 843 C CA . ALA A 1 103 ? 7.830 -17.536 -8.161 1.00 88.69 103 ALA A CA 1
ATOM 844 C C . ALA A 1 103 ? 6.766 -17.417 -7.057 1.00 88.69 103 ALA A C 1
ATOM 846 O O . ALA A 1 103 ? 6.336 -18.427 -6.503 1.00 88.69 103 ALA A O 1
ATOM 847 N N . ASP A 1 104 ? 6.357 -16.190 -6.724 1.00 91.00 104 ASP A N 1
ATOM 848 C CA . ASP A 1 104 ? 5.416 -15.902 -5.648 1.00 91.00 104 ASP A CA 1
ATOM 849 C C . ASP A 1 104 ? 4.711 -14.539 -5.837 1.00 91.00 104 ASP A C 1
ATOM 851 O O . ASP A 1 104 ? 5.305 -13.478 -5.593 1.00 91.00 104 ASP A O 1
ATOM 855 N N . PRO A 1 105 ? 3.406 -14.521 -6.171 1.00 92.19 105 PRO A N 1
ATOM 856 C CA . PRO A 1 105 ? 2.625 -13.288 -6.285 1.00 92.19 105 PRO A CA 1
ATOM 857 C C . PRO A 1 105 ? 2.627 -12.408 -5.022 1.00 92.19 105 PRO A C 1
ATOM 859 O O . PRO A 1 105 ? 2.455 -11.188 -5.121 1.00 92.19 105 PRO A O 1
ATOM 862 N N . GLY A 1 106 ? 2.886 -12.989 -3.844 1.00 92.69 106 GLY A N 1
ATOM 863 C CA . GLY A 1 106 ? 3.067 -12.270 -2.581 1.00 92.69 106 GLY A CA 1
ATOM 864 C C . GLY A 1 106 ? 4.207 -11.247 -2.619 1.00 92.69 106 GLY A C 1
ATOM 865 O O . GLY A 1 106 ? 4.197 -10.280 -1.857 1.00 92.69 106 GLY A O 1
ATOM 866 N N . SER A 1 107 ? 5.145 -11.382 -3.561 1.00 91.06 107 SER A N 1
ATOM 867 C CA . SER A 1 107 ? 6.216 -10.409 -3.804 1.00 91.06 107 SER A CA 1
ATOM 868 C C . SER A 1 107 ? 5.713 -9.017 -4.205 1.00 91.06 107 SER A C 1
ATOM 870 O O . SER A 1 107 ? 6.389 -8.033 -3.911 1.00 91.06 107 SER A O 1
ATOM 872 N N . LEU A 1 108 ? 4.537 -8.924 -4.841 1.00 93.25 108 LEU A N 1
ATOM 873 C CA . LEU A 1 108 ? 3.893 -7.673 -5.277 1.00 93.25 108 LEU A CA 1
ATOM 874 C C . LEU A 1 108 ? 2.538 -7.425 -4.602 1.00 93.25 108 LEU A C 1
ATOM 876 O O . LEU A 1 108 ? 1.997 -6.316 -4.691 1.00 93.25 108 LEU A O 1
ATOM 880 N N . PHE A 1 109 ? 1.976 -8.452 -3.961 1.00 96.31 109 PHE A N 1
ATOM 881 C CA . PHE A 1 109 ? 0.661 -8.408 -3.339 1.00 96.31 109 PHE A CA 1
ATOM 882 C C . PHE A 1 109 ? 0.565 -9.383 -2.148 1.00 96.31 109 PHE A C 1
ATOM 884 O O . PHE A 1 109 ? -0.019 -10.461 -2.276 1.00 96.31 109 PHE A O 1
ATOM 891 N N . PRO A 1 110 ? 1.135 -9.028 -0.979 1.00 95.94 110 PRO A N 1
ATOM 892 C CA . PRO A 1 110 ? 1.280 -9.932 0.167 1.00 95.94 110 PRO A CA 1
ATOM 893 C C . PRO A 1 110 ? -0.028 -10.070 0.970 1.00 95.94 110 PRO A C 1
ATOM 895 O O . PRO A 1 110 ? -0.092 -9.766 2.162 1.00 95.94 110 PRO A O 1
ATOM 898 N N . LEU A 1 111 ? -1.120 -10.464 0.306 1.00 97.44 111 LEU A N 1
ATOM 899 C CA . LEU A 1 111 ? -2.441 -10.584 0.927 1.00 97.44 111 LEU A CA 1
ATOM 900 C C . LEU A 1 111 ? -2.478 -11.704 1.969 1.00 97.44 111 LEU A C 1
ATOM 902 O O . LEU A 1 111 ? -3.084 -11.533 3.023 1.00 97.44 111 LEU A O 1
ATOM 906 N N . THR A 1 112 ? -1.823 -12.833 1.695 1.00 96.19 112 THR A N 1
ATOM 907 C CA . THR A 1 112 ? -1.765 -13.973 2.620 1.00 96.19 112 THR A CA 1
ATOM 908 C C . THR A 1 112 ? -1.080 -13.580 3.929 1.00 96.19 112 THR A C 1
ATOM 910 O O . THR A 1 112 ? -1.602 -13.843 5.012 1.00 96.19 112 THR A O 1
ATOM 913 N N . GLU A 1 113 ? 0.057 -12.892 3.846 1.00 96.81 113 GLU A N 1
ATOM 914 C CA . GLU A 1 113 ? 0.766 -12.362 5.007 1.00 96.81 113 GLU A CA 1
ATOM 915 C C . GLU A 1 113 ? -0.052 -11.287 5.708 1.00 96.81 113 GLU A C 1
ATOM 917 O O . GLU A 1 113 ? -0.147 -11.312 6.932 1.00 96.81 113 GLU A O 1
ATOM 922 N N . LEU A 1 114 ? -0.687 -10.380 4.958 1.00 98.25 114 LEU A N 1
ATOM 923 C CA . LEU A 1 114 ? -1.531 -9.352 5.554 1.00 98.25 114 LEU A CA 1
ATOM 924 C C . LEU A 1 114 ? -2.692 -9.960 6.348 1.00 98.25 114 LEU A C 1
ATOM 926 O O . LEU A 1 114 ? -2.959 -9.485 7.447 1.00 98.25 114 LEU A O 1
ATOM 930 N N . LYS A 1 115 ? -3.354 -11.008 5.840 1.00 97.94 115 LYS A N 1
ATOM 931 C CA . LYS A 1 115 ? -4.415 -11.719 6.573 1.00 97.94 115 LYS A CA 1
ATOM 932 C C . LYS A 1 115 ? -3.916 -12.242 7.915 1.00 97.94 115 LYS A C 1
ATOM 934 O O . LYS A 1 115 ? -4.568 -12.015 8.930 1.00 97.94 115 LYS A O 1
ATOM 939 N N . ALA A 1 116 ? -2.757 -12.901 7.914 1.00 97.69 116 ALA A N 1
ATOM 940 C CA . ALA A 1 116 ? -2.154 -13.427 9.134 1.00 97.69 116 ALA A CA 1
ATOM 941 C C . ALA A 1 116 ? -1.814 -12.302 10.122 1.00 97.69 116 ALA A C 1
ATOM 943 O O . ALA A 1 116 ? -2.219 -12.363 11.278 1.00 97.69 116 ALA A O 1
ATOM 944 N N . VAL A 1 117 ? -1.139 -11.245 9.658 1.00 98.38 117 VAL A N 1
ATOM 945 C CA . VAL A 1 117 ? -0.701 -10.150 10.533 1.00 98.38 117 VAL A CA 1
ATOM 946 C C . VAL A 1 117 ? -1.877 -9.316 11.037 1.00 98.38 117 VAL A C 1
ATOM 948 O O . VAL A 1 117 ? -1.895 -8.955 12.207 1.00 98.38 117 VAL A O 1
ATOM 951 N N . ALA A 1 118 ? -2.884 -9.018 10.212 1.00 98.00 118 ALA A N 1
ATOM 952 C CA . ALA A 1 118 ? -4.043 -8.230 10.639 1.00 98.00 118 ALA A CA 1
ATOM 953 C C . ALA A 1 118 ? -4.783 -8.884 11.820 1.00 98.00 118 ALA A C 1
ATOM 955 O O . ALA A 1 118 ? -5.203 -8.178 12.740 1.00 98.00 118 ALA A O 1
ATOM 956 N N . ALA A 1 119 ? -4.871 -10.219 11.835 1.00 97.75 119 ALA A N 1
ATOM 957 C CA . ALA A 1 119 ? -5.473 -10.976 12.932 1.00 97.75 119 ALA A CA 1
ATOM 958 C C . ALA A 1 119 ? -4.719 -10.803 14.265 1.00 97.75 119 ALA A C 1
ATOM 960 O O . ALA A 1 119 ? -5.342 -10.787 15.325 1.00 97.75 119 ALA A O 1
ATOM 961 N N . GLU A 1 120 ? -3.400 -10.600 14.237 1.00 97.81 120 GLU A N 1
ATOM 962 C CA . GLU A 1 120 ? -2.592 -10.360 15.443 1.00 97.81 120 GLU A CA 1
ATOM 963 C C . GLU A 1 120 ? -2.908 -9.018 16.116 1.00 97.81 120 GLU A C 1
ATOM 965 O O . GLU A 1 120 ? -2.756 -8.877 17.327 1.00 97.81 120 GLU A O 1
ATOM 970 N N . PHE A 1 121 ? -3.397 -8.040 15.348 1.00 97.38 121 PHE A N 1
ATOM 971 C CA . PHE A 1 121 ? -3.914 -6.768 15.868 1.00 97.38 121 PHE A CA 1
ATOM 972 C C . PHE A 1 121 ? -5.401 -6.859 16.250 1.00 97.38 121 PHE A C 1
ATOM 974 O O . PHE A 1 121 ? -6.054 -5.838 16.462 1.00 97.38 121 PHE A O 1
ATOM 981 N N . GLY A 1 122 ? -5.973 -8.069 16.273 1.00 96.88 122 GLY A N 1
ATOM 982 C CA . GLY A 1 122 ? -7.410 -8.295 16.427 1.00 96.88 122 GLY A CA 1
ATOM 983 C C . GLY A 1 122 ? -8.245 -7.668 15.306 1.00 96.88 122 GLY A C 1
ATOM 984 O O . GLY A 1 122 ? -9.448 -7.482 15.479 1.00 96.88 122 GLY A O 1
ATOM 985 N N . GLY A 1 123 ? -7.604 -7.268 14.208 1.00 97.44 123 GLY A N 1
ATOM 986 C CA . GLY A 1 123 ? -8.219 -6.678 13.032 1.00 97.44 123 GLY A CA 1
ATOM 987 C C . GLY A 1 123 ? -8.490 -7.723 11.954 1.00 97.44 123 GLY A C 1
ATOM 988 O O . GLY A 1 123 ? -8.486 -8.929 12.199 1.00 97.44 123 GLY A O 1
ATOM 989 N N . GLN A 1 124 ? -8.725 -7.247 10.736 1.00 98.25 124 GLN A N 1
ATOM 990 C CA . GLN A 1 124 ? -8.967 -8.092 9.566 1.00 98.25 124 GLN A CA 1
ATOM 991 C C . GLN A 1 124 ? -8.566 -7.371 8.278 1.00 98.25 124 GLN A C 1
ATOM 993 O O . GLN A 1 124 ? -8.312 -6.166 8.274 1.00 98.25 124 GLN A O 1
ATOM 998 N N . VAL A 1 125 ? -8.523 -8.098 7.166 1.00 98.50 125 VAL A N 1
ATOM 999 C CA . VAL A 1 125 ? -8.388 -7.468 5.848 1.00 98.50 125 VAL A CA 1
ATOM 1000 C C . VAL A 1 125 ? -9.701 -6.822 5.410 1.00 98.50 125 VAL A C 1
ATOM 1002 O O . VAL A 1 125 ? -10.776 -7.205 5.874 1.00 98.50 125 VAL A O 1
ATOM 1005 N N . ALA A 1 126 ? -9.610 -5.815 4.544 1.00 98.44 126 ALA A N 1
ATOM 1006 C CA . ALA A 1 126 ? -10.773 -5.236 3.882 1.00 98.44 126 ALA A CA 1
ATOM 1007 C C . ALA A 1 126 ? -11.461 -6.246 2.948 1.00 98.44 126 ALA A C 1
ATOM 1009 O O . ALA A 1 126 ? -10.870 -7.247 2.541 1.00 98.44 126 ALA A O 1
ATOM 1010 N N . GLU A 1 127 ? -12.719 -5.973 2.605 1.00 98.38 127 GLU A N 1
ATOM 1011 C CA . GLU A 1 127 ? -13.470 -6.790 1.644 1.00 98.38 127 GLU A CA 1
ATOM 1012 C C . GLU A 1 127 ? -12.950 -6.584 0.220 1.00 98.38 127 GLU A C 1
ATOM 1014 O O . GLU A 1 127 ? -13.045 -7.491 -0.608 1.00 98.38 127 GLU A O 1
ATOM 1019 N N . HIS A 1 128 ? -12.345 -5.426 -0.044 1.00 98.69 128 HIS A N 1
ATOM 1020 C CA . HIS A 1 128 ? -11.774 -5.064 -1.323 1.00 98.69 128 HIS A CA 1
ATOM 1021 C C . HIS A 1 128 ? -10.341 -4.539 -1.196 1.00 98.69 128 HIS A C 1
ATOM 1023 O O . HIS A 1 128 ? -9.987 -3.719 -0.347 1.00 98.69 128 HIS A O 1
ATOM 1029 N N . HIS A 1 129 ? -9.510 -4.989 -2.129 1.00 98.69 129 HIS A N 1
ATOM 1030 C CA . HIS A 1 129 ? -8.144 -4.534 -2.341 1.00 98.69 129 HIS A CA 1
ATOM 1031 C C . HIS A 1 129 ? -7.978 -4.040 -3.775 1.00 98.69 129 HIS A C 1
ATOM 1033 O O . HIS A 1 129 ? -8.838 -4.264 -4.627 1.00 98.69 129 HIS A O 1
ATOM 1039 N N . PHE A 1 130 ? -6.864 -3.372 -4.062 1.00 98.56 130 PHE A N 1
ATOM 1040 C CA . PHE A 1 130 ? -6.736 -2.607 -5.295 1.00 98.56 130 PHE A CA 1
ATOM 1041 C C . PHE A 1 130 ? -5.410 -2.846 -6.004 1.00 98.56 130 PHE A C 1
ATOM 1043 O O . PHE A 1 130 ? -4.361 -3.049 -5.385 1.00 98.56 130 PHE A O 1
ATOM 1050 N N . SER A 1 131 ? -5.447 -2.722 -7.327 1.00 97.38 131 SER A N 1
ATOM 1051 C CA . SER A 1 131 ? -4.245 -2.480 -8.109 1.00 97.38 131 SER A CA 1
ATOM 1052 C C . SER A 1 131 ? -4.407 -1.316 -9.071 1.00 97.38 131 SER A C 1
ATOM 1054 O O . SER A 1 131 ? -5.481 -1.087 -9.625 1.00 97.38 131 SER A O 1
ATOM 1056 N N . LEU A 1 132 ? -3.308 -0.592 -9.257 1.00 94.38 132 LEU A N 1
ATOM 1057 C CA . LEU A 1 132 ? -3.111 0.478 -10.224 1.00 94.38 132 LEU A CA 1
ATOM 1058 C C . LEU A 1 132 ? -1.914 0.139 -11.107 1.00 94.38 132 LEU A C 1
ATOM 1060 O O . LEU A 1 132 ? -1.043 -0.633 -10.701 1.00 94.38 132 LEU A O 1
ATOM 1064 N N . LEU A 1 133 ? -1.799 0.796 -12.259 1.00 89.31 133 LEU A N 1
ATOM 1065 C CA . LEU A 1 133 ? -0.557 0.789 -13.023 1.00 89.31 133 LEU A CA 1
ATOM 1066 C C . LEU A 1 133 ? 0.328 1.971 -12.604 1.00 89.31 133 LEU A C 1
ATOM 1068 O O . LEU A 1 133 ? 0.005 3.133 -12.847 1.00 89.31 133 LEU A O 1
ATOM 1072 N N . GLY A 1 134 ? 1.470 1.674 -11.982 1.00 77.25 134 GLY A N 1
ATOM 1073 C CA . GLY A 1 134 ? 2.411 2.682 -11.493 1.00 77.25 134 GLY A CA 1
ATOM 1074 C C . GLY A 1 134 ? 3.111 3.483 -12.592 1.00 77.25 134 GLY A C 1
ATOM 1075 O O . GLY A 1 134 ? 3.557 4.597 -12.329 1.00 77.25 134 GLY A O 1
ATOM 1076 N N . PHE A 1 135 ? 3.168 2.976 -13.831 1.00 76.31 135 PHE A N 1
ATOM 1077 C CA . PHE A 1 135 ? 3.609 3.748 -14.999 1.00 76.31 135 PHE A CA 1
ATOM 1078 C C . PHE A 1 135 ? 2.500 4.709 -15.458 1.00 76.31 135 PHE A C 1
ATOM 1080 O O . PHE A 1 135 ? 1.912 4.564 -16.525 1.00 76.31 135 PHE A O 1
ATOM 1087 N N . CYS A 1 136 ? 2.186 5.683 -14.607 1.00 7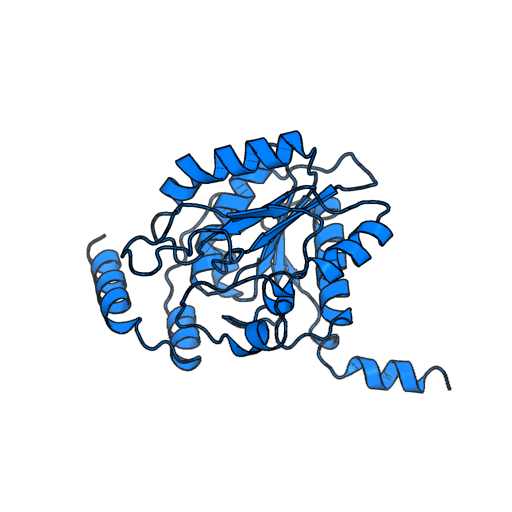3.12 136 CYS A N 1
ATOM 1088 C CA . CYS A 1 136 ? 1.151 6.683 -14.825 1.00 73.12 136 CYS A CA 1
ATOM 1089 C C . CYS A 1 136 ? 1.795 8.072 -14.858 1.00 73.12 136 CYS A C 1
ATOM 1091 O O . CYS A 1 136 ? 2.061 8.686 -13.826 1.00 73.12 136 CYS A O 1
ATOM 1093 N N . LEU A 1 137 ? 2.034 8.592 -16.064 1.00 71.06 137 LEU A N 1
ATOM 1094 C CA . LEU A 1 137 ? 2.705 9.887 -16.264 1.00 71.06 137 LEU A CA 1
ATOM 1095 C C . LEU A 1 137 ? 1.757 11.092 -16.108 1.00 71.06 137 LEU A C 1
ATOM 1097 O O . LEU A 1 137 ? 2.138 12.234 -16.372 1.00 71.06 137 LEU A O 1
ATOM 1101 N N . LYS A 1 138 ? 0.500 10.851 -15.711 1.00 76.56 138 LYS A N 1
ATOM 1102 C CA . LYS A 1 138 ? -0.488 11.883 -15.358 1.00 76.56 138 LYS A CA 1
ATOM 1103 C C . LYS A 1 138 ? -1.189 11.517 -14.043 1.00 76.56 138 LYS A C 1
ATOM 1105 O O . LYS A 1 138 ? -2.378 11.195 -14.071 1.00 76.56 138 LYS A O 1
ATOM 1110 N N . PRO A 1 139 ? -0.501 11.621 -12.891 1.00 77.31 139 PRO A N 1
ATOM 1111 C CA . PRO A 1 139 ? -1.090 11.297 -11.591 1.00 77.31 139 PRO A CA 1
ATOM 1112 C C . PRO A 1 139 ? -2.372 12.093 -11.306 1.00 77.31 139 PRO A C 1
ATOM 1114 O O . PRO A 1 139 ? -3.295 11.551 -10.716 1.00 77.31 139 PRO A O 1
ATOM 1117 N N . ASN A 1 140 ? -2.514 13.325 -11.811 1.00 84.88 140 ASN A N 1
ATOM 1118 C CA . ASN A 1 140 ? -3.752 14.102 -11.647 1.00 84.88 140 ASN A CA 1
ATOM 1119 C C . ASN A 1 140 ? -4.991 13.394 -12.213 1.00 84.88 140 ASN A C 1
ATOM 1121 O O . ASN A 1 140 ? -6.032 13.401 -11.571 1.00 84.88 140 ASN A O 1
ATOM 1125 N N . LYS A 1 141 ? -4.881 12.714 -13.365 1.00 87.50 141 LYS A N 1
ATOM 1126 C CA . LYS A 1 141 ? -6.019 11.965 -13.918 1.00 87.50 141 LYS A CA 1
ATOM 1127 C C . LYS A 1 141 ? -6.435 10.824 -13.000 1.00 87.50 141 LYS A C 1
ATOM 1129 O O . LYS A 1 141 ? -7.624 10.607 -12.805 1.00 87.50 141 LYS A O 1
ATOM 1134 N N . LEU A 1 142 ? -5.462 10.121 -12.425 1.00 88.69 142 LEU A N 1
ATOM 1135 C CA . LEU A 1 142 ? -5.706 9.070 -11.441 1.00 88.69 142 LEU A CA 1
ATOM 1136 C C . LEU A 1 142 ? -6.413 9.636 -10.193 1.00 88.69 142 LEU A C 1
ATOM 1138 O O . LEU A 1 142 ? -7.390 9.049 -9.730 1.00 88.69 142 LEU A O 1
ATOM 1142 N N . LEU A 1 143 ? -5.962 10.794 -9.693 1.00 92.19 143 LEU A N 1
ATOM 1143 C CA . LEU A 1 143 ? -6.565 11.493 -8.549 1.00 92.19 143 LEU A CA 1
ATOM 1144 C C . LEU A 1 143 ? -7.991 11.992 -8.821 1.00 92.19 143 LEU A C 1
ATOM 1146 O O . LEU A 1 143 ? -8.803 12.022 -7.906 1.00 92.19 143 LEU A O 1
ATOM 1150 N N . GLU A 1 144 ? -8.290 12.401 -10.052 1.00 93.81 144 GLU A N 1
ATOM 1151 C CA . GLU A 1 144 ? -9.600 12.939 -10.444 1.00 93.81 144 GLU A CA 1
ATOM 1152 C C . GLU A 1 144 ? -10.625 11.842 -10.768 1.00 93.81 144 GLU A C 1
ATOM 1154 O O . GLU A 1 144 ? -11.825 12.091 -10.689 1.00 93.81 144 GLU A O 1
ATOM 1159 N N . THR A 1 145 ? -10.176 10.635 -11.133 1.00 93.19 145 THR A N 1
ATOM 1160 C CA . THR A 1 145 ? -11.058 9.566 -11.638 1.00 93.19 145 THR A CA 1
ATOM 1161 C C . THR A 1 145 ? -11.081 8.337 -10.733 1.00 93.19 145 THR A C 1
ATOM 1163 O O . THR A 1 145 ? -12.094 8.057 -10.095 1.00 93.19 145 THR A O 1
ATOM 1166 N N . SER A 1 146 ? -9.964 7.618 -10.632 1.00 95.38 146 SER A N 1
ATOM 1167 C CA . SER A 1 146 ? -9.891 6.340 -9.918 1.00 95.38 146 SER A CA 1
ATOM 1168 C C . SER A 1 146 ? -9.870 6.489 -8.404 1.00 95.38 146 SER A C 1
ATOM 1170 O O . SER A 1 146 ? -10.534 5.723 -7.712 1.00 95.38 146 SER A O 1
ATOM 1172 N N . VAL A 1 147 ? -9.163 7.485 -7.862 1.00 96.69 147 VAL A N 1
ATOM 1173 C CA . VAL A 1 147 ? -9.076 7.669 -6.402 1.00 96.69 147 VAL A CA 1
ATOM 1174 C C . VAL A 1 147 ? -10.446 7.923 -5.750 1.00 96.69 147 VAL A C 1
ATOM 1176 O O . VAL A 1 147 ? -10.719 7.273 -4.743 1.00 96.69 147 VAL A O 1
ATOM 1179 N N . PRO A 1 148 ? -11.348 8.765 -6.296 1.00 98.00 148 PRO A N 1
ATOM 1180 C CA . PRO A 1 148 ? -12.704 8.914 -5.764 1.00 98.00 148 PRO A CA 1
ATOM 1181 C C . PRO A 1 148 ? -13.511 7.608 -5.744 1.00 98.00 148 PRO A C 1
ATOM 1183 O O . PRO A 1 148 ? -14.262 7.366 -4.801 1.00 98.00 148 PRO A O 1
ATOM 1186 N N . GLN A 1 149 ? -13.342 6.752 -6.756 1.00 98.38 149 GLN A N 1
ATOM 1187 C CA . GLN A 1 149 ? -14.033 5.461 -6.837 1.00 98.38 149 GLN A CA 1
ATOM 1188 C C . GLN A 1 149 ? -13.467 4.454 -5.826 1.00 98.38 149 GLN A C 1
ATOM 1190 O O . GLN A 1 149 ? -14.234 3.815 -5.110 1.00 98.38 149 GLN A O 1
ATOM 1195 N N . ILE A 1 150 ? -12.138 4.383 -5.691 1.00 98.50 150 ILE A N 1
ATOM 1196 C CA . ILE A 1 150 ? -11.462 3.581 -4.658 1.00 98.50 150 ILE A CA 1
ATOM 1197 C C . ILE A 1 150 ? -11.890 4.039 -3.260 1.00 98.50 150 ILE A C 1
ATOM 1199 O O . ILE A 1 150 ? -12.239 3.217 -2.422 1.00 98.50 150 ILE A O 1
ATOM 1203 N N . LEU A 1 151 ? -11.933 5.352 -3.014 1.00 98.56 151 LEU A N 1
ATOM 1204 C CA . LEU A 1 151 ? -12.389 5.930 -1.748 1.00 98.56 151 LEU A 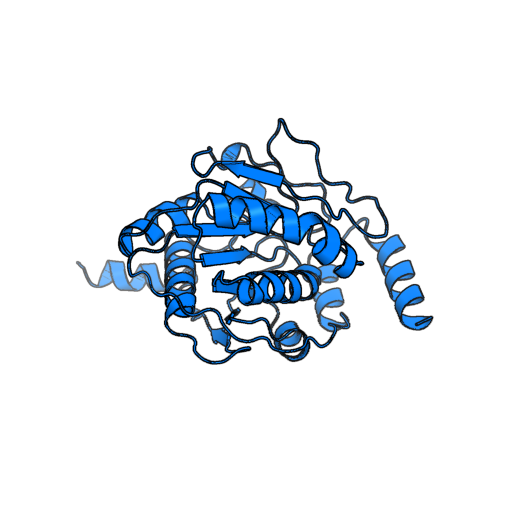CA 1
ATOM 1205 C C . LEU A 1 151 ? -13.820 5.538 -1.395 1.00 98.56 151 LEU A C 1
ATOM 1207 O O . LEU A 1 151 ? -14.109 5.312 -0.223 1.00 98.56 151 LEU A O 1
ATOM 1211 N N . LYS A 1 152 ? -14.714 5.484 -2.386 1.00 98.50 152 LYS A N 1
ATOM 1212 C CA . LYS A 1 152 ? -16.094 5.049 -2.173 1.00 98.50 152 LYS A CA 1
ATOM 1213 C C . LYS A 1 152 ? -16.129 3.606 -1.660 1.00 98.50 152 LYS A C 1
ATOM 1215 O O . LYS A 1 152 ? -16.711 3.375 -0.607 1.00 98.50 152 LYS A O 1
ATOM 1220 N N . ILE A 1 153 ? -15.434 2.695 -2.342 1.00 98.75 153 ILE A N 1
ATOM 1221 C CA . ILE A 1 153 ? -15.363 1.275 -1.963 1.00 98.75 153 ILE A CA 1
ATOM 1222 C C . ILE A 1 153 ? -14.718 1.121 -0.581 1.00 98.75 153 ILE A C 1
ATOM 1224 O O . ILE A 1 153 ? -15.278 0.478 0.294 1.00 98.75 153 ILE A O 1
ATOM 1228 N N . LEU A 1 154 ? -13.588 1.788 -0.327 1.00 98.75 154 LEU A N 1
ATOM 1229 C CA . LEU A 1 154 ? -12.918 1.733 0.975 1.00 98.75 154 LEU A CA 1
ATOM 1230 C C . LEU A 1 154 ? -13.816 2.206 2.131 1.00 98.75 154 LEU A C 1
ATOM 1232 O O . LEU A 1 154 ? -13.720 1.675 3.236 1.00 98.75 154 LEU A O 1
ATOM 1236 N N . LYS A 1 155 ? -14.675 3.207 1.896 1.00 98.38 155 LYS A N 1
ATOM 1237 C CA . LYS A 1 155 ? -15.640 3.694 2.892 1.00 98.38 155 LYS A CA 1
ATOM 1238 C C . LYS A 1 155 ? -16.795 2.721 3.104 1.00 98.38 155 LYS A C 1
ATOM 1240 O O . LYS A 1 155 ? -17.201 2.538 4.249 1.00 98.38 155 LYS A O 1
ATOM 1245 N N . GLU A 1 156 ? -17.307 2.111 2.037 1.00 98.31 156 GLU A N 1
ATOM 1246 C CA . GLU A 1 156 ? -18.312 1.039 2.111 1.00 98.31 156 GLU A CA 1
ATOM 1247 C C . GLU A 1 156 ? -17.766 -0.144 2.922 1.00 98.31 156 GLU A C 1
ATOM 1249 O O . GLU A 1 156 ? -18.413 -0.607 3.862 1.00 98.31 156 GLU A O 1
ATOM 1254 N N . ASP A 1 157 ? -16.507 -0.498 2.672 1.00 98.00 157 ASP A N 1
ATOM 1255 C CA . ASP A 1 157 ? -15.752 -1.491 3.422 1.00 98.00 157 ASP A CA 1
ATOM 1256 C C . ASP A 1 157 ? -15.409 -1.044 4.845 1.00 98.00 157 ASP A C 1
ATOM 1258 O O . ASP A 1 157 ? -14.862 -1.848 5.583 1.00 98.00 157 ASP A O 1
ATOM 1262 N N . LYS A 1 158 ? -15.646 0.203 5.271 1.00 97.94 158 LYS A N 1
ATOM 1263 C CA . LYS A 1 158 ? -15.166 0.724 6.571 1.00 97.94 158 LYS A CA 1
ATOM 1264 C C . LYS A 1 158 ? -13.664 0.464 6.790 1.00 97.94 158 LYS A C 1
ATOM 1266 O O . LYS A 1 158 ? -13.244 0.053 7.868 1.00 97.94 158 LYS A O 1
ATOM 1271 N N . THR A 1 159 ? -12.865 0.636 5.740 1.00 98.69 159 THR A N 1
ATOM 1272 C CA . THR A 1 159 ? -11.417 0.416 5.788 1.00 98.69 159 THR A CA 1
ATOM 1273 C C . THR A 1 159 ? -10.739 1.518 6.593 1.00 98.69 159 THR A C 1
ATOM 1275 O O . THR A 1 159 ? -10.938 2.702 6.324 1.00 98.69 159 THR A O 1
ATOM 1278 N N . ASP A 1 160 ? -9.887 1.121 7.535 1.00 98.62 160 ASP A N 1
ATOM 1279 C CA . ASP A 1 160 ? -9.143 2.032 8.403 1.00 98.62 160 ASP A CA 1
ATOM 1280 C C . ASP A 1 160 ? -7.761 2.369 7.833 1.00 98.62 160 ASP A C 1
ATOM 1282 O O . ASP A 1 160 ? -7.311 3.515 7.903 1.00 98.62 160 ASP A O 1
ATOM 1286 N N . ILE A 1 161 ? -7.079 1.360 7.276 1.00 98.81 161 ILE A N 1
ATOM 1287 C CA . ILE A 1 161 ? -5.685 1.444 6.828 1.00 98.81 161 ILE A CA 1
ATOM 1288 C C . ILE A 1 161 ? -5.562 0.948 5.385 1.00 98.81 161 ILE A C 1
ATOM 1290 O O . ILE A 1 161 ? -6.058 -0.124 5.049 1.00 98.81 161 ILE A O 1
ATOM 1294 N N . VAL A 1 162 ? -4.816 1.670 4.548 1.00 98.81 162 VAL A N 1
ATOM 1295 C CA . VAL A 1 162 ? -4.372 1.198 3.227 1.00 98.81 162 VAL A CA 1
ATOM 1296 C C . VAL A 1 162 ? -2.849 1.125 3.193 1.00 98.81 162 VAL A C 1
ATOM 1298 O O . VAL A 1 162 ? -2.163 2.136 3.363 1.00 98.81 162 VAL A O 1
ATOM 1301 N N . LEU A 1 163 ? -2.308 -0.065 2.933 1.00 98.75 163 LEU A N 1
ATOM 1302 C CA . LEU A 1 163 ? -0.880 -0.247 2.682 1.00 98.75 163 LEU A CA 1
ATOM 1303 C C . LEU A 1 163 ? -0.611 -0.152 1.176 1.00 98.75 163 LEU A C 1
ATOM 1305 O O . LEU A 1 163 ? -1.181 -0.912 0.387 1.00 98.75 163 LEU A O 1
ATOM 1309 N N . LEU A 1 164 ? 0.250 0.785 0.772 1.00 98.31 164 LEU A N 1
ATOM 1310 C CA . LEU A 1 164 ? 0.572 1.038 -0.633 1.00 98.31 164 LEU A CA 1
ATOM 1311 C C . LEU A 1 164 ? 1.902 0.378 -1.005 1.00 98.31 164 LEU A C 1
ATOM 1313 O O . LEU A 1 164 ? 2.945 0.700 -0.432 1.00 98.31 164 LEU A O 1
ATOM 1317 N N . VAL A 1 165 ? 1.859 -0.531 -1.979 1.00 96.81 165 VAL A N 1
ATOM 1318 C CA . VAL A 1 165 ? 2.997 -1.348 -2.421 1.00 96.81 165 VAL A CA 1
ATOM 1319 C C . VAL A 1 165 ? 3.519 -0.823 -3.768 1.00 96.81 165 VAL A C 1
ATOM 1321 O O . VAL A 1 165 ? 2.816 -0.956 -4.778 1.00 96.81 165 VAL A O 1
ATOM 1324 N N . PRO A 1 166 ? 4.725 -0.222 -3.822 1.00 93.38 166 PRO A N 1
ATOM 1325 C CA . PRO A 1 166 ? 5.343 0.196 -5.074 1.00 93.38 166 PRO A CA 1
ATOM 1326 C C . PRO A 1 166 ? 5.923 -1.006 -5.815 1.00 93.38 166 PRO A C 1
ATOM 1328 O O . PRO A 1 166 ? 6.439 -1.926 -5.195 1.00 93.38 166 PRO A O 1
ATOM 1331 N N . ALA A 1 167 ? 5.932 -0.951 -7.145 1.00 88.81 167 ALA A N 1
ATOM 1332 C CA . ALA A 1 167 ? 6.579 -1.969 -7.975 1.00 88.81 167 ALA A CA 1
ATOM 1333 C C . ALA A 1 167 ? 7.800 -1.444 -8.734 1.00 88.81 167 ALA A C 1
ATOM 1335 O O . ALA A 1 167 ? 8.690 -2.208 -9.066 1.00 88.81 167 ALA A O 1
ATOM 1336 N N . CYS A 1 168 ? 7.873 -0.144 -9.028 1.00 84.19 168 CYS A N 1
ATOM 1337 C CA . CYS A 1 168 ? 8.960 0.425 -9.822 1.00 84.19 168 CYS A CA 1
ATOM 1338 C C . CYS A 1 168 ? 9.321 1.852 -9.398 1.00 84.19 168 CYS A C 1
ATOM 1340 O O . CYS A 1 168 ? 8.696 2.439 -8.511 1.00 84.19 168 CYS A O 1
ATOM 1342 N N . VAL A 1 169 ? 10.313 2.439 -10.073 1.00 83.75 169 VAL A N 1
ATOM 1343 C CA . VAL A 1 169 ? 10.805 3.800 -9.804 1.00 83.75 169 VAL A CA 1
ATOM 1344 C C . VAL A 1 169 ? 9.677 4.835 -9.828 1.00 83.75 169 VAL A C 1
ATOM 1346 O O . VAL A 1 169 ? 9.496 5.574 -8.863 1.00 83.75 169 VAL A O 1
ATOM 1349 N N . VAL A 1 170 ? 8.853 4.829 -10.880 1.00 84.81 170 VAL A N 1
ATOM 1350 C CA . VAL A 1 170 ? 7.755 5.798 -11.079 1.00 84.81 170 VAL A CA 1
ATOM 1351 C C . VAL A 1 170 ? 6.684 5.691 -9.985 1.00 84.81 170 VAL A C 1
ATOM 1353 O O . VAL A 1 170 ? 6.054 6.683 -9.624 1.00 84.81 170 VAL A O 1
ATOM 1356 N N . CYS A 1 171 ? 6.523 4.513 -9.374 1.00 88.06 171 CYS A N 1
ATOM 1357 C CA . CYS A 1 171 ? 5.542 4.300 -8.307 1.00 88.06 171 CYS A CA 1
ATOM 1358 C C . CYS A 1 171 ? 5.794 5.209 -7.097 1.00 88.06 171 CYS A C 1
ATOM 1360 O O . CYS A 1 171 ? 4.845 5.628 -6.437 1.00 88.06 171 CYS A O 1
ATOM 1362 N N . HIS A 1 172 ? 7.055 5.567 -6.842 1.00 90.50 172 HIS A N 1
ATOM 1363 C CA . HIS A 1 172 ? 7.416 6.460 -5.746 1.00 90.50 172 HIS A CA 1
ATOM 1364 C C . HIS A 1 172 ? 6.988 7.915 -5.994 1.00 90.50 172 HIS A C 1
ATOM 1366 O O . HIS A 1 172 ? 6.943 8.687 -5.042 1.00 90.50 172 HIS A O 1
ATOM 1372 N N . GLU A 1 173 ? 6.638 8.289 -7.232 1.00 88.44 173 GLU A N 1
ATOM 1373 C CA . GLU A 1 173 ? 5.970 9.557 -7.562 1.00 88.44 173 GLU A CA 1
ATOM 1374 C C . GLU A 1 173 ? 4.439 9.438 -7.523 1.00 88.44 173 GLU A C 1
ATOM 1376 O O . GLU A 1 173 ? 3.765 10.376 -7.099 1.00 88.44 173 GLU A O 1
ATOM 1381 N N . VAL A 1 174 ? 3.887 8.294 -7.940 1.00 90.06 174 VAL A N 1
ATOM 1382 C CA . VAL A 1 174 ? 2.435 8.093 -8.096 1.00 90.06 174 VAL A CA 1
ATOM 1383 C C . VAL A 1 174 ? 1.727 7.778 -6.777 1.00 90.06 174 VAL A C 1
ATOM 1385 O O . VAL A 1 174 ? 0.635 8.286 -6.535 1.00 90.06 174 VAL A O 1
ATOM 1388 N N . LEU A 1 175 ? 2.320 6.956 -5.910 1.00 94.69 175 LEU A N 1
ATOM 1389 C CA . LEU A 1 175 ? 1.673 6.516 -4.670 1.00 94.69 175 LEU A CA 1
ATOM 1390 C C . LEU A 1 175 ? 1.538 7.617 -3.604 1.00 94.69 175 LEU A C 1
ATOM 1392 O O . LEU A 1 175 ? 0.469 7.700 -3.003 1.00 94.69 175 LEU A O 1
ATOM 1396 N N . PRO A 1 176 ? 2.525 8.506 -3.374 1.00 93.81 176 PRO A N 1
ATOM 1397 C CA . PRO A 1 176 ? 2.398 9.567 -2.371 1.00 93.81 176 PRO A CA 1
ATOM 1398 C C . PRO A 1 176 ? 1.188 10.503 -2.541 1.00 93.81 176 PRO A C 1
ATOM 1400 O O . PRO A 1 176 ? 0.504 10.744 -1.544 1.00 93.81 176 PRO A O 1
ATOM 1403 N N . PRO A 1 177 ? 0.847 11.016 -3.743 1.00 93.50 177 PRO A N 1
ATOM 1404 C CA . PRO A 1 177 ? -0.361 11.822 -3.906 1.00 93.50 177 PRO A CA 1
ATOM 1405 C C . PRO A 1 177 ? -1.654 11.007 -3.741 1.00 93.50 177 PRO A C 1
ATOM 1407 O O . PRO A 1 177 ? -2.640 11.551 -3.242 1.00 93.50 177 PRO A O 1
ATOM 1410 N N . VAL A 1 178 ? -1.661 9.715 -4.099 1.00 95.44 178 VAL A N 1
ATOM 1411 C CA . VAL A 1 178 ? -2.794 8.811 -3.823 1.00 95.44 178 VAL A CA 1
ATOM 1412 C C . VAL A 1 178 ? -2.975 8.656 -2.315 1.00 95.44 178 VAL A C 1
ATOM 1414 O O . VAL A 1 178 ? -4.056 8.931 -1.801 1.00 95.44 178 VAL A O 1
ATOM 1417 N N . ALA A 1 179 ? -1.904 8.317 -1.595 1.00 97.00 179 ALA A N 1
ATOM 1418 C CA . ALA A 1 179 ? -1.897 8.209 -0.140 1.00 97.00 179 ALA A CA 1
ATOM 1419 C C . ALA A 1 179 ? -2.395 9.506 0.518 1.00 97.00 179 ALA A C 1
ATOM 1421 O O . ALA A 1 179 ? -3.278 9.491 1.369 1.00 97.00 179 ALA A O 1
ATOM 1422 N N . ALA A 1 180 ? -1.914 10.656 0.044 1.00 95.81 180 ALA A N 1
ATOM 1423 C CA . ALA A 1 180 ? -2.328 11.961 0.537 1.00 95.81 180 ALA A CA 1
ATOM 1424 C C . ALA A 1 180 ? -3.828 12.259 0.334 1.00 95.81 180 ALA A C 1
ATOM 1426 O O . ALA A 1 180 ? -4.444 12.929 1.167 1.00 95.81 180 ALA A O 1
ATOM 1427 N N . ALA A 1 181 ? -4.424 11.792 -0.765 1.00 95.88 181 ALA A N 1
ATOM 1428 C CA . ALA A 1 181 ? -5.857 11.929 -1.021 1.00 95.88 181 ALA A CA 1
ATOM 1429 C C . ALA A 1 181 ? -6.705 11.011 -0.119 1.00 95.88 181 ALA A C 1
ATOM 1431 O O . ALA A 1 181 ? -7.777 11.423 0.337 1.00 95.88 181 ALA A O 1
ATOM 1432 N N . LEU A 1 182 ? -6.205 9.808 0.184 1.00 97.75 182 LEU A N 1
ATOM 1433 C CA . LEU A 1 182 ? -6.832 8.879 1.127 1.00 97.75 182 LEU A CA 1
ATOM 1434 C C . LEU A 1 182 ? -6.815 9.433 2.563 1.00 97.75 182 LEU A C 1
ATOM 1436 O O . LEU A 1 182 ? -7.866 9.512 3.198 1.00 97.75 182 LEU A O 1
ATOM 1440 N N . GLU A 1 183 ? -5.670 9.950 3.021 1.00 97.62 183 GLU A N 1
ATOM 1441 C CA . GLU A 1 183 ? -5.526 10.579 4.347 1.00 97.62 183 GLU A CA 1
ATOM 1442 C C . GLU A 1 183 ? -6.450 11.785 4.523 1.00 97.62 183 GLU A C 1
ATOM 1444 O O . GLU A 1 183 ? -7.084 11.944 5.561 1.00 97.62 183 GLU A O 1
ATOM 1449 N N . LYS A 1 184 ? -6.590 12.633 3.496 1.00 96.25 184 LYS A N 1
ATOM 1450 C CA . LYS A 1 184 ? -7.539 13.761 3.527 1.00 96.25 184 LYS A CA 1
ATOM 1451 C C . LYS A 1 184 ? -8.994 13.319 3.679 1.00 96.25 184 LYS A C 1
ATOM 1453 O O . LYS A 1 184 ? -9.824 14.119 4.101 1.00 96.25 184 LYS A O 1
ATOM 1458 N N . SER A 1 185 ? -9.294 12.079 3.310 1.00 96.56 185 SER A N 1
ATOM 1459 C CA . SER A 1 185 ? -10.638 11.508 3.327 1.00 96.56 185 SER A CA 1
ATOM 1460 C C . SER A 1 185 ? -10.922 10.667 4.573 1.00 96.56 185 SER A C 1
ATOM 1462 O O . SER A 1 185 ? -11.994 10.063 4.640 1.00 96.56 185 SER A O 1
ATOM 1464 N N . GLY A 1 186 ? -10.000 10.642 5.543 1.00 96.75 186 GLY A N 1
ATOM 1465 C CA . GLY A 1 186 ? -10.164 9.913 6.799 1.00 96.75 186 GLY A CA 1
ATOM 1466 C C . GLY A 1 186 ? -9.691 8.460 6.760 1.00 96.75 186 GLY A C 1
ATOM 1467 O O . GLY A 1 186 ? -10.110 7.691 7.615 1.00 96.75 186 GLY A O 1
ATOM 1468 N N . ILE A 1 187 ? -8.857 8.073 5.788 1.00 98.19 187 ILE A N 1
ATOM 1469 C CA . ILE A 1 187 ? -8.290 6.719 5.693 1.00 98.19 187 ILE A CA 1
ATOM 1470 C C . ILE A 1 187 ? -6.785 6.800 5.928 1.00 98.19 187 ILE A C 1
ATOM 1472 O O . ILE A 1 187 ? -6.080 7.489 5.188 1.00 98.19 187 ILE A O 1
ATOM 1476 N N . ALA A 1 188 ? -6.284 6.104 6.948 1.00 98.38 188 ALA A N 1
ATOM 1477 C CA . ALA A 1 188 ? -4.856 6.083 7.230 1.00 98.38 188 ALA A CA 1
ATOM 1478 C C . ALA A 1 188 ? -4.113 5.298 6.144 1.00 98.38 188 ALA A C 1
ATOM 1480 O O . ALA A 1 188 ? -4.597 4.300 5.611 1.00 98.38 188 ALA A O 1
ATOM 1481 N N . THR A 1 189 ? -2.907 5.735 5.813 1.00 98.56 189 THR A N 1
ATOM 1482 C CA . THR A 1 189 ? -2.093 5.123 4.768 1.00 98.56 189 THR A CA 1
ATOM 1483 C C . THR A 1 189 ? -0.670 4.916 5.223 1.00 98.56 189 THR A C 1
ATOM 1485 O O . THR A 1 189 ? -0.137 5.722 5.981 1.00 98.56 189 THR A O 1
ATOM 1488 N N . VAL A 1 190 ? -0.037 3.861 4.717 1.00 98.38 190 VAL A N 1
ATOM 1489 C CA . VAL A 1 190 ? 1.405 3.644 4.854 1.00 98.38 190 VAL A CA 1
ATOM 1490 C C . VAL A 1 190 ? 1.953 3.186 3.513 1.00 98.38 190 VAL A C 1
ATOM 1492 O O . VAL A 1 190 ? 1.487 2.204 2.941 1.00 98.38 190 VAL A O 1
ATOM 1495 N N . THR A 1 191 ? 2.930 3.921 2.990 1.00 97.31 191 THR A N 1
ATOM 1496 C CA . THR A 1 191 ? 3.574 3.610 1.711 1.00 97.31 191 THR A CA 1
ATOM 1497 C C . THR A 1 191 ? 4.877 2.865 1.966 1.00 97.31 191 THR A C 1
ATOM 1499 O O . THR A 1 191 ? 5.746 3.355 2.686 1.00 97.31 191 THR A O 1
ATOM 1502 N N . PHE A 1 192 ? 5.036 1.687 1.375 1.00 96.69 192 PHE A N 1
ATOM 1503 C CA . PHE A 1 192 ? 6.343 1.044 1.304 1.00 96.69 192 PHE A CA 1
ATOM 1504 C C . PHE A 1 192 ? 7.213 1.777 0.281 1.00 96.69 192 PHE A C 1
ATOM 1506 O O . PHE A 1 192 ? 6.706 2.296 -0.712 1.00 96.69 192 PHE A O 1
ATOM 1513 N N . ALA A 1 193 ? 8.519 1.834 0.512 1.00 94.38 193 ALA A N 1
ATOM 1514 C CA . ALA A 1 193 ? 9.463 2.468 -0.395 1.00 94.38 193 ALA A CA 1
ATOM 1515 C C . ALA A 1 193 ? 10.824 1.778 -0.345 1.00 94.38 193 ALA A C 1
ATOM 1517 O O . ALA A 1 193 ? 11.269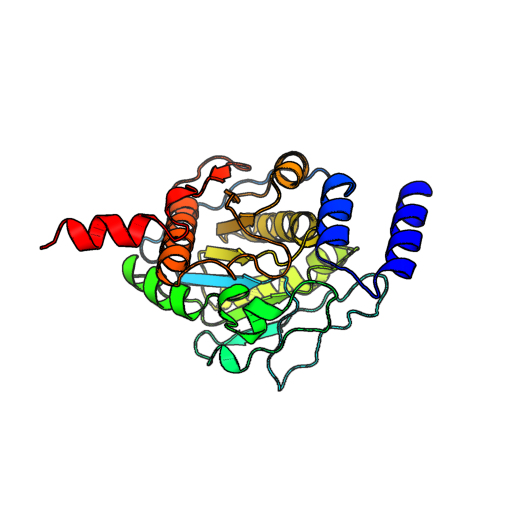 1.348 0.715 1.00 94.38 193 ALA A O 1
ATOM 1518 N N . PHE A 1 194 ? 11.504 1.745 -1.484 1.00 90.81 194 PHE A N 1
ATOM 1519 C CA . PHE A 1 194 ? 12.856 1.198 -1.614 1.00 90.81 194 PHE A CA 1
ATOM 1520 C C . PHE A 1 194 ? 13.822 2.158 -2.328 1.00 90.81 194 PHE A C 1
ATOM 1522 O O . PHE A 1 194 ? 14.988 1.836 -2.510 1.00 90.81 194 PHE A O 1
ATOM 1529 N N . ILE A 1 195 ? 13.368 3.367 -2.690 1.00 89.50 195 ILE A N 1
ATOM 1530 C CA . ILE A 1 195 ? 14.200 4.414 -3.306 1.00 89.50 195 ILE A CA 1
ATOM 1531 C C . ILE A 1 195 ? 14.331 5.599 -2.337 1.00 89.50 195 ILE A C 1
ATOM 1533 O O . ILE A 1 195 ? 13.458 6.474 -2.323 1.00 89.50 195 ILE A O 1
ATOM 1537 N N . PRO A 1 196 ? 15.417 5.685 -1.541 1.00 89.31 196 PRO A N 1
ATOM 1538 C CA . PRO A 1 196 ? 15.603 6.749 -0.553 1.00 89.31 196 PRO A CA 1
ATOM 1539 C C . PRO A 1 196 ? 15.505 8.159 -1.145 1.00 89.31 196 PRO A C 1
ATOM 1541 O O . PRO A 1 196 ? 14.842 9.025 -0.580 1.00 89.31 196 PRO A O 1
ATOM 1544 N N . ARG A 1 197 ? 16.099 8.378 -2.327 1.00 87.38 197 ARG A N 1
ATOM 1545 C CA . ARG A 1 197 ? 16.098 9.684 -3.006 1.00 87.38 197 ARG A CA 1
ATOM 1546 C C . ARG A 1 197 ? 14.689 10.178 -3.342 1.00 87.38 197 ARG A C 1
ATOM 1548 O O . ARG A 1 197 ? 14.443 11.381 -3.335 1.00 87.38 197 ARG A O 1
ATOM 1555 N N . ALA A 1 198 ? 13.759 9.269 -3.634 1.00 86.56 198 ALA A N 1
ATOM 1556 C CA . ALA A 1 198 ? 12.389 9.650 -3.953 1.00 86.56 198 ALA A CA 1
ATOM 1557 C C . ALA A 1 198 ? 11.701 10.317 -2.754 1.00 86.56 198 ALA A C 1
ATOM 1559 O O . ALA A 1 198 ? 10.912 11.244 -2.931 1.00 86.56 198 ALA A O 1
ATOM 1560 N N . LEU A 1 199 ? 12.047 9.892 -1.535 1.00 86.44 199 LEU A N 1
ATOM 1561 C CA . LEU A 1 199 ? 11.400 10.337 -0.302 1.00 86.44 199 LEU A CA 1
ATOM 1562 C C . LEU A 1 199 ? 11.645 11.818 -0.003 1.00 86.44 199 LEU A C 1
ATOM 1564 O O . LEU A 1 199 ? 10.754 12.486 0.522 1.00 86.44 199 LEU A O 1
ATOM 1568 N N . GLU A 1 200 ? 12.807 12.352 -0.390 1.00 81.38 200 GLU A N 1
ATOM 1569 C CA . GLU A 1 200 ? 13.138 13.775 -0.234 1.00 81.38 200 GLU A CA 1
ATOM 1570 C C . GLU A 1 200 ? 12.174 14.676 -1.018 1.00 81.38 200 GLU A C 1
ATOM 1572 O O . GLU A 1 200 ? 11.783 15.752 -0.551 1.00 81.38 200 GLU A O 1
ATOM 1577 N N . ALA A 1 201 ? 11.762 14.221 -2.203 1.00 81.75 201 ALA A N 1
ATOM 1578 C CA . ALA A 1 201 ? 10.856 14.950 -3.074 1.00 81.75 201 ALA A CA 1
ATOM 1579 C C . ALA A 1 201 ? 9.388 14.676 -2.723 1.00 81.75 201 ALA A C 1
ATOM 1581 O O . ALA A 1 201 ? 8.605 15.609 -2.520 1.00 81.75 201 ALA A O 1
ATOM 1582 N N . THR A 1 202 ? 8.999 13.405 -2.651 1.00 81.88 202 THR A N 1
ATOM 1583 C CA . THR A 1 202 ? 7.584 13.025 -2.683 1.00 81.88 202 THR A CA 1
ATOM 1584 C C . THR A 1 202 ? 6.929 12.997 -1.310 1.00 81.88 202 THR A C 1
ATOM 1586 O O . THR A 1 202 ? 5.713 13.145 -1.246 1.00 81.88 202 THR A O 1
ATOM 1589 N N . ARG A 1 203 ? 7.715 12.882 -0.225 1.00 83.81 203 ARG A N 1
ATOM 1590 C CA . ARG A 1 203 ? 7.295 13.074 1.178 1.00 83.81 203 ARG A CA 1
ATOM 1591 C C . ARG A 1 203 ? 5.896 12.516 1.475 1.00 83.81 203 ARG A C 1
ATOM 1593 O O . ARG A 1 203 ? 5.010 13.256 1.908 1.00 83.81 203 ARG A O 1
ATOM 1600 N N . GLY A 1 204 ? 5.703 11.224 1.196 1.00 88.81 204 GLY A N 1
ATOM 1601 C CA . GLY A 1 204 ? 4.435 10.536 1.441 1.00 88.81 204 GLY A CA 1
ATOM 1602 C C . GLY A 1 204 ? 3.980 10.659 2.903 1.00 88.81 204 GLY A C 1
ATOM 1603 O O . GLY A 1 204 ? 4.820 10.884 3.774 1.00 88.81 204 GLY A O 1
ATOM 1604 N N . PRO A 1 205 ? 2.671 10.526 3.199 1.00 94.88 205 PRO A N 1
ATOM 1605 C CA . PRO A 1 205 ? 2.134 10.774 4.540 1.00 94.88 205 PRO A CA 1
ATOM 1606 C C . PRO A 1 205 ? 2.860 9.983 5.635 1.00 94.88 205 PRO A C 1
ATOM 1608 O O . PRO A 1 205 ? 3.359 10.575 6.590 1.00 94.88 205 PRO A O 1
ATOM 1611 N N . ARG A 1 206 ? 2.980 8.668 5.436 1.00 96.75 206 ARG A N 1
ATOM 1612 C CA . ARG A 1 206 ? 3.732 7.725 6.266 1.00 96.75 206 ARG A CA 1
ATOM 1613 C C . ARG A 1 206 ? 4.489 6.779 5.353 1.00 96.75 206 ARG A C 1
ATOM 1615 O O . ARG A 1 206 ? 3.899 6.259 4.400 1.00 96.75 206 ARG A O 1
ATOM 1622 N N . THR A 1 207 ? 5.768 6.550 5.631 1.00 96.75 207 THR A N 1
ATOM 1623 C CA . THR A 1 207 ? 6.608 5.723 4.758 1.00 96.75 207 THR A CA 1
ATOM 1624 C C . THR A 1 207 ? 7.420 4.699 5.538 1.00 96.75 207 THR A C 1
ATOM 1626 O O . THR A 1 207 ? 8.086 5.047 6.511 1.00 96.75 207 THR A O 1
ATOM 1629 N N . ILE A 1 208 ? 7.435 3.455 5.062 1.00 96.56 208 ILE A N 1
ATOM 1630 C CA . ILE A 1 208 ? 8.416 2.449 5.479 1.00 96.56 208 ILE A CA 1
ATOM 1631 C C . ILE A 1 208 ? 9.463 2.305 4.377 1.00 96.56 208 ILE A C 1
ATOM 1633 O O . ILE A 1 208 ? 9.149 1.844 3.280 1.00 96.56 208 ILE A O 1
ATOM 1637 N N . LEU A 1 209 ? 10.702 2.697 4.670 1.00 94.69 209 LEU A N 1
ATOM 1638 C CA . LEU A 1 209 ? 11.852 2.468 3.800 1.00 94.69 209 LEU A CA 1
ATOM 1639 C C . LEU A 1 209 ? 12.461 1.100 4.114 1.00 94.69 209 LEU A C 1
ATOM 1641 O O . LEU A 1 209 ? 12.788 0.831 5.267 1.00 94.69 209 LEU A O 1
ATOM 1645 N N . PHE A 1 210 ? 12.657 0.262 3.106 1.00 92.69 210 PHE A N 1
ATOM 1646 C CA . PHE A 1 210 ? 13.218 -1.078 3.262 1.00 92.69 210 PHE A CA 1
ATOM 1647 C C . PHE A 1 210 ? 14.079 -1.461 2.049 1.00 92.69 210 PHE A C 1
ATOM 1649 O O . PHE A 1 210 ? 14.089 -0.749 1.045 1.00 92.69 210 PHE A O 1
ATOM 1656 N N . ASP A 1 211 ? 14.822 -2.562 2.163 1.00 87.88 211 ASP A N 1
ATOM 1657 C CA . ASP A 1 211 ? 15.701 -3.063 1.100 1.00 87.88 211 ASP A CA 1
ATOM 1658 C C . ASP A 1 211 ? 14.906 -3.932 0.111 1.00 87.88 211 ASP A C 1
ATOM 1660 O O . ASP A 1 211 ? 14.836 -5.154 0.240 1.00 87.88 211 ASP A O 1
ATOM 1664 N N . GLY A 1 212 ? 14.206 -3.265 -0.807 1.00 85.56 212 GLY A N 1
ATOM 1665 C CA . GLY A 1 212 ? 13.473 -3.881 -1.914 1.00 85.56 212 GLY A CA 1
ATOM 1666 C C . GLY A 1 212 ? 14.075 -3.499 -3.267 1.00 85.56 212 GLY A C 1
ATOM 1667 O O . GLY A 1 212 ? 14.905 -2.596 -3.353 1.00 85.56 212 GLY A O 1
ATOM 1668 N N . ASP A 1 213 ? 13.629 -4.151 -4.341 1.00 81.31 213 ASP A N 1
ATOM 1669 C CA . ASP A 1 213 ? 14.065 -3.825 -5.706 1.00 81.31 213 ASP A CA 1
ATOM 1670 C C . ASP A 1 213 ? 12.869 -3.628 -6.651 1.00 81.31 213 ASP A C 1
ATOM 1672 O O . ASP A 1 213 ? 11.744 -4.071 -6.407 1.00 81.31 213 ASP A O 1
ATOM 1676 N N . CYS A 1 214 ? 13.117 -2.944 -7.761 1.00 80.06 214 CYS A N 1
ATOM 1677 C CA . CYS A 1 214 ? 12.166 -2.741 -8.840 1.00 80.06 214 CYS A CA 1
ATOM 1678 C C . CYS A 1 214 ? 11.719 -4.089 -9.430 1.00 80.06 214 CYS A C 1
ATOM 1680 O O . CYS A 1 214 ? 12.536 -4.906 -9.843 1.00 80.06 214 CYS A O 1
ATOM 1682 N N . GLY A 1 215 ? 10.407 -4.301 -9.478 1.00 74.62 215 GLY A N 1
ATOM 1683 C CA . GLY A 1 215 ? 9.751 -5.544 -9.878 1.00 74.62 215 GLY A CA 1
ATOM 1684 C C . GLY A 1 215 ? 9.644 -6.584 -8.768 1.00 74.62 215 GLY A C 1
ATOM 1685 O O . GLY A 1 215 ? 8.761 -7.435 -8.807 1.00 74.62 215 GLY A O 1
ATOM 1686 N N . LEU A 1 216 ? 10.475 -6.458 -7.733 1.00 79.00 216 LEU A N 1
ATOM 1687 C CA . LEU A 1 216 ? 10.635 -7.433 -6.662 1.00 79.00 216 LEU A CA 1
ATOM 1688 C C . LEU A 1 216 ? 10.638 -6.752 -5.287 1.00 79.00 216 LEU A C 1
ATOM 1690 O O . LEU A 1 216 ? 11.529 -7.053 -4.488 1.00 79.00 216 LEU A O 1
ATOM 1694 N N . PRO A 1 217 ? 9.679 -5.858 -4.962 1.00 79.25 217 PRO A N 1
ATOM 1695 C CA . PRO A 1 217 ? 9.729 -5.104 -3.718 1.00 79.25 217 PRO A CA 1
ATOM 1696 C C . PRO A 1 217 ? 9.835 -6.069 -2.540 1.00 79.25 217 PRO A C 1
ATOM 1698 O O . PRO A 1 217 ? 10.753 -5.924 -1.752 1.00 79.25 217 PRO A O 1
ATOM 1701 N N . PHE A 1 218 ? 9.029 -7.137 -2.490 1.00 85.31 218 PHE A N 1
ATOM 1702 C CA . PHE A 1 218 ? 9.163 -8.185 -1.473 1.00 85.31 218 PHE A CA 1
ATOM 1703 C C . PHE A 1 218 ? 9.725 -9.517 -2.005 1.00 85.31 218 PHE A C 1
ATOM 1705 O O . PHE A 1 218 ? 9.577 -10.541 -1.343 1.00 85.31 218 PHE A O 1
ATOM 1712 N N . GLY A 1 219 ? 10.326 -9.540 -3.201 1.00 72.00 219 GLY A N 1
ATOM 1713 C CA . GLY A 1 219 ? 10.651 -10.782 -3.921 1.00 72.00 219 GLY A CA 1
ATOM 1714 C C . GLY A 1 219 ? 11.791 -11.607 -3.316 1.00 72.00 219 GLY A C 1
ATOM 1715 O O . GLY A 1 219 ? 11.730 -12.830 -3.336 1.00 72.00 219 GLY A O 1
ATOM 1716 N N . ALA A 1 220 ? 12.802 -10.960 -2.731 1.00 72.44 220 ALA A N 1
ATOM 1717 C CA . ALA A 1 220 ? 13.905 -11.647 -2.045 1.00 72.44 220 ALA A CA 1
ATOM 1718 C C . ALA A 1 220 ? 13.620 -11.921 -0.555 1.00 72.44 220 ALA A C 1
ATOM 1720 O O . ALA A 1 220 ? 14.448 -12.505 0.148 1.00 72.44 220 ALA A O 1
ATOM 1721 N N . LEU A 1 221 ? 12.475 -11.460 -0.045 1.00 81.81 221 LEU A N 1
ATOM 1722 C CA . LEU A 1 221 ? 12.152 -11.543 1.372 1.00 81.81 221 LEU A CA 1
ATOM 1723 C C . LEU A 1 221 ? 11.476 -12.875 1.686 1.00 81.81 221 LEU A C 1
ATOM 1725 O O . LEU A 1 221 ? 10.500 -13.260 1.046 1.00 81.81 221 LEU A O 1
ATOM 1729 N N . ALA A 1 222 ? 11.954 -13.542 2.736 1.00 87.44 222 ALA A N 1
ATOM 1730 C CA . ALA A 1 222 ? 11.244 -14.676 3.309 1.00 87.44 222 ALA A CA 1
ATOM 1731 C C . ALA A 1 222 ? 9.847 -14.247 3.794 1.00 87.44 222 ALA A C 1
ATOM 1733 O O . ALA A 1 222 ? 9.650 -13.104 4.213 1.00 87.44 222 ALA A O 1
ATOM 1734 N N . VAL A 1 223 ? 8.896 -15.185 3.804 1.00 90.12 223 VAL A N 1
ATOM 1735 C CA . VAL A 1 223 ? 7.507 -14.956 4.249 1.00 90.12 223 VAL A CA 1
ATOM 1736 C C . VAL A 1 223 ? 7.452 -14.262 5.614 1.00 90.12 223 VAL A C 1
ATOM 1738 O O . VAL A 1 223 ? 6.742 -13.273 5.776 1.00 90.12 223 VAL A O 1
ATOM 1741 N N . GLU A 1 224 ? 8.249 -14.718 6.582 1.00 91.56 224 GLU A N 1
ATOM 1742 C CA . GLU A 1 224 ? 8.297 -14.101 7.914 1.00 91.56 224 GLU A CA 1
ATOM 1743 C C . GLU A 1 224 ? 8.839 -12.668 7.882 1.00 91.56 224 GLU A C 1
ATOM 1745 O O . GLU A 1 224 ? 8.293 -11.783 8.535 1.00 91.56 224 GLU A O 1
ATOM 1750 N N . THR A 1 225 ? 9.841 -12.383 7.050 1.00 91.81 225 THR A N 1
ATOM 1751 C CA . THR A 1 225 ? 10.337 -11.015 6.858 1.00 91.81 225 THR A CA 1
ATOM 1752 C C . THR A 1 225 ? 9.260 -10.104 6.266 1.00 91.81 225 THR A C 1
ATOM 1754 O O . THR A 1 225 ? 9.133 -8.952 6.684 1.00 91.81 225 THR A O 1
ATOM 1757 N N . ARG A 1 226 ? 8.438 -10.612 5.335 1.00 93.00 226 ARG A N 1
ATOM 1758 C CA . ARG A 1 226 ? 7.282 -9.868 4.806 1.00 93.00 226 ARG A CA 1
ATOM 1759 C C . ARG A 1 226 ? 6.244 -9.590 5.889 1.00 93.00 226 ARG A C 1
ATOM 1761 O O . ARG A 1 226 ? 5.745 -8.469 5.964 1.00 93.00 226 ARG A O 1
ATOM 1768 N N . LYS A 1 227 ? 5.955 -10.565 6.756 1.00 95.94 227 LYS A N 1
ATOM 1769 C CA . LYS A 1 227 ? 5.057 -10.370 7.904 1.00 95.94 227 LYS A CA 1
ATOM 1770 C C . LYS A 1 227 ? 5.581 -9.303 8.858 1.00 95.94 227 LYS A C 1
ATOM 1772 O O . LYS A 1 227 ? 4.820 -8.412 9.215 1.00 95.94 227 LYS A O 1
ATOM 1777 N N . GLU A 1 228 ? 6.866 -9.321 9.211 1.00 96.19 228 GLU A N 1
ATOM 1778 C CA . GLU A 1 228 ? 7.459 -8.281 10.066 1.00 96.19 228 GLU A CA 1
ATOM 1779 C C . GLU A 1 228 ? 7.366 -6.889 9.439 1.00 96.19 228 GLU A C 1
ATOM 1781 O O . GLU A 1 228 ? 7.059 -5.906 10.115 1.00 96.19 228 GLU A O 1
ATOM 1786 N N . LEU A 1 229 ? 7.579 -6.800 8.128 1.00 95.81 229 LEU A N 1
ATOM 1787 C CA . LEU A 1 229 ? 7.467 -5.549 7.391 1.00 95.81 229 LE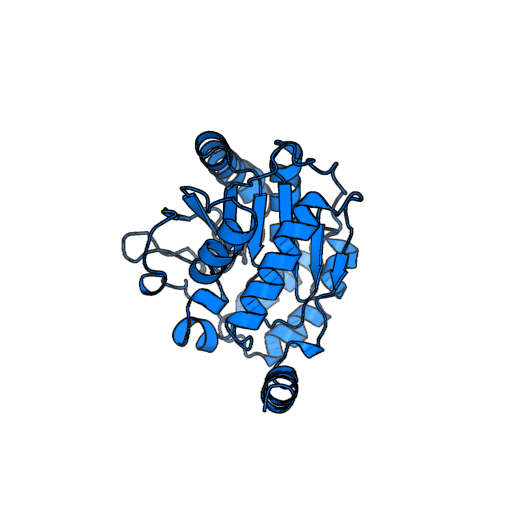U A CA 1
ATOM 1788 C C . LEU A 1 229 ? 6.022 -5.020 7.374 1.00 95.81 229 LEU A C 1
ATOM 1790 O O . LEU A 1 229 ? 5.796 -3.828 7.592 1.00 95.81 229 LEU A O 1
ATOM 1794 N N . ILE A 1 230 ? 5.034 -5.901 7.195 1.00 97.75 230 ILE A N 1
ATOM 1795 C CA . ILE A 1 230 ? 3.605 -5.563 7.295 1.00 97.75 230 ILE A CA 1
ATOM 1796 C C . ILE A 1 230 ? 3.230 -5.183 8.730 1.00 97.75 230 ILE A C 1
ATOM 1798 O O . ILE A 1 230 ? 2.511 -4.204 8.933 1.00 97.75 230 ILE A O 1
ATOM 1802 N N . ARG A 1 231 ? 3.747 -5.898 9.732 1.00 97.94 231 ARG A N 1
ATOM 1803 C CA . ARG A 1 231 ? 3.523 -5.604 11.153 1.00 97.94 231 ARG A CA 1
ATOM 1804 C C . ARG A 1 231 ? 4.058 -4.219 11.504 1.00 97.94 231 ARG A C 1
ATOM 1806 O O . ARG A 1 231 ? 3.357 -3.439 12.148 1.00 97.94 231 ARG A O 1
ATOM 1813 N N . LEU A 1 232 ? 5.253 -3.874 11.017 1.00 98.00 232 LEU A N 1
ATOM 1814 C CA . LEU A 1 232 ? 5.815 -2.530 11.150 1.00 98.00 232 LEU A CA 1
ATOM 1815 C C . LEU A 1 232 ? 4.929 -1.482 10.467 1.00 98.00 232 LEU A C 1
ATOM 1817 O O . LEU A 1 232 ? 4.711 -0.415 11.035 1.00 98.00 232 LEU A O 1
ATOM 1821 N N . ALA A 1 233 ? 4.393 -1.780 9.283 1.00 98.31 233 ALA A N 1
ATOM 1822 C CA . ALA A 1 233 ? 3.523 -0.859 8.561 1.00 98.31 233 ALA A CA 1
ATOM 1823 C C . ALA A 1 233 ? 2.189 -0.612 9.286 1.00 98.31 233 ALA A C 1
ATOM 1825 O O . ALA A 1 233 ? 1.783 0.539 9.428 1.00 98.31 233 ALA A O 1
ATOM 1826 N N . ILE A 1 234 ? 1.532 -1.650 9.815 1.00 98.38 234 ILE A N 1
ATOM 1827 C CA . ILE A 1 234 ? 0.304 -1.480 10.610 1.00 98.38 234 ILE A CA 1
ATOM 1828 C C . ILE A 1 234 ? 0.601 -0.659 11.871 1.00 98.38 234 ILE A C 1
ATOM 1830 O O . ILE A 1 234 ? -0.123 0.292 12.159 1.00 98.38 234 ILE A O 1
ATOM 1834 N N . ARG A 1 235 ? 1.708 -0.936 12.573 1.00 97.94 235 ARG A N 1
ATOM 1835 C CA . ARG A 1 235 ? 2.149 -0.119 13.718 1.00 97.94 235 ARG A CA 1
ATOM 1836 C C . ARG A 1 235 ? 2.393 1.338 13.341 1.00 97.94 235 ARG A C 1
ATOM 1838 O O . ARG A 1 235 ? 1.925 2.232 14.039 1.00 97.94 235 ARG A O 1
ATOM 1845 N N . ALA A 1 236 ? 3.061 1.592 12.218 1.00 97.69 236 ALA A N 1
ATOM 1846 C CA . ALA A 1 236 ? 3.323 2.946 11.740 1.00 97.69 236 ALA A CA 1
ATOM 1847 C C . ALA A 1 236 ? 2.033 3.740 11.487 1.00 97.69 236 ALA A C 1
ATOM 1849 O O . ALA A 1 236 ? 1.998 4.941 11.754 1.00 97.69 236 ALA A O 1
ATOM 1850 N N . ALA A 1 237 ? 0.957 3.087 11.036 1.00 97.88 237 ALA A N 1
ATOM 1851 C CA . ALA A 1 237 ? -0.340 3.739 10.864 1.00 97.88 237 ALA A CA 1
ATOM 1852 C C . ALA A 1 237 ? -0.896 4.305 12.189 1.00 97.88 237 ALA A C 1
ATOM 1854 O O . ALA A 1 237 ? -1.484 5.389 12.192 1.00 97.88 237 ALA A O 1
ATOM 1855 N N . PHE A 1 238 ? -0.661 3.615 13.312 1.00 97.38 238 PHE A N 1
ATOM 1856 C CA . PHE A 1 238 ? -1.037 4.068 14.657 1.00 97.38 238 PHE A CA 1
ATOM 1857 C C . PHE A 1 238 ? -0.052 5.076 15.256 1.00 97.38 238 PHE A C 1
ATOM 1859 O O . PHE A 1 238 ? -0.459 6.048 15.895 1.00 97.38 238 PHE A O 1
ATOM 1866 N N . GLU A 1 239 ? 1.242 4.817 15.094 1.00 96.69 239 GLU A N 1
ATOM 1867 C CA . GLU A 1 239 ? 2.294 5.447 15.891 1.00 96.69 239 GLU A CA 1
ATOM 1868 C C . GLU A 1 239 ? 2.901 6.692 15.227 1.00 96.69 239 GLU A C 1
ATOM 1870 O O . GLU A 1 239 ? 3.288 7.614 15.947 1.00 96.69 239 GLU A O 1
ATOM 1875 N N . MET A 1 240 ? 2.957 6.772 13.889 1.00 96.38 240 MET A N 1
ATOM 1876 C CA . MET A 1 240 ? 3.480 7.961 13.203 1.00 96.38 240 MET A CA 1
ATOM 1877 C C . MET A 1 240 ? 2.526 9.143 13.373 1.00 96.38 240 MET A C 1
ATOM 1879 O O . MET A 1 240 ? 1.343 9.077 13.010 1.00 96.38 240 MET A O 1
ATOM 1883 N N . LYS A 1 241 ? 3.064 10.248 13.894 1.00 89.94 241 LYS A N 1
ATOM 1884 C CA . LYS A 1 241 ? 2.298 11.467 14.215 1.00 89.94 241 LYS A CA 1
ATOM 1885 C C . LYS A 1 241 ? 2.626 12.635 13.296 1.00 89.94 241 LYS A C 1
ATOM 1887 O O . LYS A 1 241 ? 1.871 13.607 13.272 1.00 89.94 241 LYS A O 1
ATOM 1892 N N . THR A 1 242 ? 3.717 12.544 12.536 1.00 91.12 242 THR A N 1
ATOM 1893 C CA . THR A 1 242 ? 4.188 13.635 11.679 1.00 91.12 242 THR A CA 1
ATOM 1894 C C . THR A 1 242 ? 4.133 13.226 10.216 1.00 91.12 242 THR A C 1
ATOM 1896 O O . THR A 1 242 ? 4.654 12.188 9.826 1.00 91.12 242 THR A O 1
ATOM 1899 N N . ALA A 1 243 ? 3.511 14.052 9.376 1.00 91.31 243 ALA A N 1
ATOM 1900 C CA . ALA A 1 243 ? 3.470 13.787 7.944 1.00 91.31 243 ALA A CA 1
ATOM 1901 C C . ALA A 1 243 ? 4.872 13.850 7.323 1.00 91.31 243 ALA A C 1
ATOM 1903 O O . ALA A 1 243 ? 5.638 14.779 7.591 1.00 91.31 243 ALA A O 1
ATOM 1904 N N . GLY A 1 244 ? 5.192 12.882 6.465 1.00 90.81 244 GLY A N 1
ATOM 1905 C CA . GLY A 1 244 ? 6.531 12.736 5.895 1.00 90.81 244 GLY A CA 1
ATOM 1906 C C . GLY A 1 244 ? 7.504 11.977 6.796 1.00 90.81 244 GLY A C 1
ATOM 1907 O O . GLY A 1 244 ? 8.690 11.927 6.475 1.00 90.81 244 GLY A O 1
ATOM 1908 N N . GLU A 1 245 ? 7.034 11.408 7.909 1.00 93.31 245 GLU A N 1
ATOM 1909 C CA . GLU A 1 245 ? 7.830 10.513 8.743 1.00 93.31 245 GLU A CA 1
ATOM 1910 C C . GLU A 1 245 ? 8.177 9.228 7.974 1.00 93.31 245 GLU A C 1
ATOM 1912 O O . GLU A 1 245 ? 7.352 8.647 7.258 1.00 93.31 245 GLU A O 1
ATOM 1917 N N . VAL A 1 246 ? 9.436 8.808 8.108 1.00 95.06 246 VAL A N 1
ATOM 1918 C CA . VAL A 1 246 ? 9.984 7.621 7.452 1.00 95.06 246 VAL A CA 1
ATOM 1919 C C . VAL A 1 246 ? 10.570 6.715 8.520 1.00 95.06 246 VAL A C 1
ATOM 1921 O O . VAL A 1 246 ? 11.542 7.083 9.182 1.00 95.06 246 VAL A O 1
ATOM 1924 N N . TRP A 1 247 ? 10.020 5.515 8.664 1.00 95.88 247 TRP A N 1
ATOM 1925 C CA . TRP A 1 247 ? 10.654 4.462 9.450 1.00 95.88 247 TRP A CA 1
ATOM 1926 C C . TRP A 1 247 ? 11.471 3.568 8.533 1.00 95.88 247 TRP A C 1
ATOM 1928 O O . TRP A 1 247 ? 11.057 3.259 7.418 1.00 95.88 247 TRP A O 1
ATOM 1938 N N . LYS A 1 248 ? 12.648 3.157 8.999 1.00 94.50 248 LYS A N 1
ATOM 1939 C CA . LYS A 1 248 ? 13.524 2.252 8.255 1.00 94.50 248 LYS A CA 1
ATOM 1940 C C . LYS A 1 248 ? 13.333 0.835 8.771 1.00 94.50 248 LYS A C 1
ATOM 1942 O O . LYS A 1 248 ? 13.475 0.596 9.968 1.00 94.50 248 LYS A O 1
ATOM 1947 N N . PHE A 1 249 ? 13.043 -0.092 7.873 1.00 92.38 249 PHE A N 1
ATOM 1948 C CA . PHE A 1 249 ? 13.049 -1.509 8.182 1.00 92.38 249 PHE A CA 1
ATOM 1949 C C . PHE A 1 249 ? 14.505 -1.994 8.290 1.00 92.38 249 PHE A C 1
ATOM 1951 O O . PHE A 1 249 ? 15.311 -1.705 7.400 1.00 92.38 249 PHE A O 1
ATOM 1958 N N . PRO A 1 250 ? 14.881 -2.679 9.380 1.00 81.38 250 PRO A N 1
ATOM 1959 C CA . PRO A 1 250 ? 16.266 -3.056 9.615 1.00 81.38 250 PRO A CA 1
ATOM 1960 C C . PRO A 1 250 ? 16.750 -4.117 8.609 1.00 81.38 250 PRO A C 1
ATOM 1962 O O . PRO A 1 250 ? 16.041 -5.092 8.353 1.00 81.38 250 PRO A O 1
ATOM 1965 N N . PRO A 1 251 ? 17.991 -4.004 8.100 1.00 64.62 251 PRO A N 1
ATOM 1966 C CA . PRO A 1 251 ? 18.538 -4.938 7.110 1.00 64.62 251 PRO A CA 1
ATOM 1967 C C . PRO A 1 251 ? 18.739 -6.365 7.652 1.00 64.62 251 PRO A C 1
ATOM 1969 O O . PRO A 1 251 ? 18.783 -7.318 6.879 1.00 64.62 251 PRO A O 1
ATOM 1972 N N . ALA A 1 252 ? 18.818 -6.544 8.977 1.00 53.47 252 ALA A N 1
ATOM 1973 C CA . ALA A 1 252 ? 19.099 -7.833 9.618 1.00 53.47 252 ALA A CA 1
ATOM 1974 C C . ALA A 1 252 ? 18.019 -8.914 9.397 1.00 53.47 252 ALA A C 1
ATOM 1976 O O . ALA A 1 252 ? 18.301 -10.098 9.562 1.00 53.47 252 ALA A O 1
ATOM 1977 N N . PHE A 1 253 ? 16.797 -8.564 8.985 1.00 53.34 253 PHE A N 1
ATOM 1978 C CA . PHE A 1 253 ? 15.767 -9.559 8.650 1.00 53.34 253 PHE A CA 1
ATOM 1979 C C . PHE A 1 253 ? 15.943 -10.188 7.251 1.00 53.34 253 PHE A C 1
ATOM 1981 O O . PHE A 1 253 ? 15.143 -11.037 6.855 1.00 53.34 253 PHE A O 1
ATOM 1988 N N . SER A 1 254 ? 16.996 -9.826 6.510 1.00 45.66 254 SER A N 1
ATOM 1989 C CA . SER A 1 254 ? 17.392 -10.500 5.269 1.00 45.66 254 SER A CA 1
ATOM 1990 C C . SER A 1 254 ? 18.241 -11.748 5.579 1.00 45.66 254 SER A C 1
ATOM 1992 O O . SER A 1 254 ? 19.376 -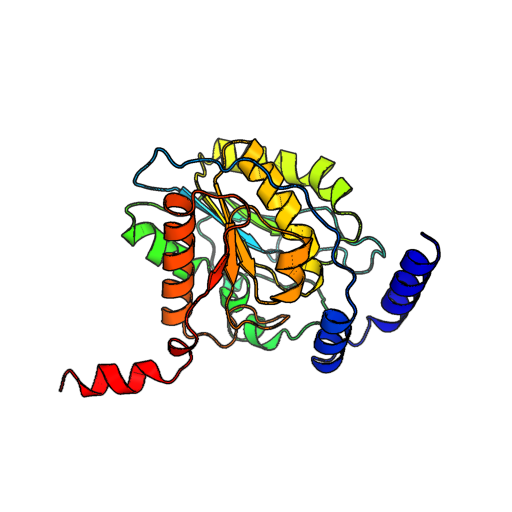11.642 6.022 1.00 45.66 254 SER A O 1
ATOM 1994 N N . ALA A 1 255 ? 17.661 -12.942 5.396 1.00 42.66 255 ALA A N 1
ATOM 1995 C CA . ALA A 1 255 ? 18.260 -14.296 5.379 1.00 42.66 255 ALA A CA 1
ATOM 1996 C C . ALA A 1 255 ? 19.170 -14.792 6.544 1.00 42.66 255 ALA A C 1
ATOM 1998 O O . ALA A 1 255 ? 19.146 -15.982 6.849 1.00 42.66 255 ALA A O 1
ATOM 1999 N N . GLN A 1 256 ? 19.957 -13.956 7.225 1.00 38.03 256 GLN A N 1
ATOM 2000 C CA . GLN A 1 256 ? 21.008 -14.372 8.168 1.00 38.03 256 GLN A CA 1
ATOM 2001 C C . GLN A 1 256 ? 20.547 -14.511 9.627 1.00 38.03 256 GLN A C 1
ATOM 2003 O O . GLN A 1 256 ? 21.223 -15.159 10.421 1.00 38.03 256 GLN A O 1
ATOM 2008 N N . THR A 1 257 ? 19.402 -13.942 10.011 1.00 39.16 257 THR A N 1
ATOM 2009 C CA . THR A 1 257 ? 18.947 -13.978 11.419 1.00 39.16 257 THR A CA 1
ATOM 2010 C C . THR A 1 257 ? 18.233 -15.289 11.791 1.00 39.16 257 THR A C 1
ATOM 2012 O O . THR A 1 257 ? 18.179 -15.652 12.965 1.00 39.16 257 THR A O 1
ATOM 2015 N N . MET A 1 258 ? 17.783 -16.079 10.807 1.00 42.72 258 MET A N 1
ATOM 2016 C CA . MET A 1 258 ? 17.138 -17.383 11.043 1.00 42.72 258 MET A CA 1
ATOM 2017 C C . MET A 1 258 ? 18.111 -18.453 11.576 1.00 42.72 258 MET A C 1
ATOM 2019 O O . MET A 1 258 ? 17.708 -19.313 12.356 1.00 42.72 258 MET A O 1
ATOM 2023 N N . THR A 1 259 ? 19.402 -18.393 11.229 1.00 39.62 259 THR A N 1
ATOM 2024 C CA . THR A 1 259 ? 20.398 -19.368 11.716 1.00 39.62 259 THR A CA 1
ATOM 2025 C C . THR A 1 259 ? 20.800 -19.142 13.172 1.00 39.62 259 THR A C 1
ATOM 2027 O O . THR A 1 259 ? 21.186 -20.096 13.843 1.00 39.62 259 THR A O 1
ATOM 2030 N N . LYS A 1 260 ? 20.667 -17.919 13.704 1.00 40.22 260 LYS A N 1
ATOM 2031 C CA . LYS A 1 260 ? 21.018 -17.627 15.104 1.00 40.22 260 LYS A CA 1
ATOM 2032 C C . LYS A 1 260 ? 19.904 -17.963 16.095 1.00 40.22 260 LYS A C 1
ATOM 2034 O O . LYS A 1 260 ? 20.208 -18.456 17.175 1.00 40.22 260 LYS A O 1
ATOM 2039 N N . ASN A 1 261 ? 18.633 -17.799 15.722 1.00 37.56 261 ASN A N 1
ATOM 2040 C CA . ASN A 1 261 ? 17.520 -18.142 16.618 1.00 37.56 261 ASN A CA 1
ATOM 2041 C C . ASN A 1 261 ? 17.222 -19.650 16.675 1.00 37.56 261 ASN A C 1
ATOM 2043 O O . ASN A 1 261 ? 16.759 -20.129 17.703 1.00 37.56 261 ASN A O 1
ATOM 2047 N N . ALA A 1 262 ? 17.555 -20.423 15.635 1.00 38.72 262 ALA A N 1
ATOM 2048 C CA . ALA A 1 262 ? 17.456 -21.888 15.679 1.00 38.72 262 ALA A CA 1
ATOM 2049 C C . ALA A 1 262 ? 18.563 -22.551 16.528 1.00 38.72 262 ALA A C 1
ATOM 2051 O O . ALA A 1 262 ? 18.384 -23.667 17.009 1.00 38.72 262 ALA A O 1
ATOM 2052 N N . ALA A 1 263 ? 19.694 -21.866 16.732 1.00 37.12 263 ALA A N 1
ATOM 2053 C CA . ALA A 1 263 ? 20.799 -22.340 17.569 1.00 37.12 263 ALA A CA 1
ATOM 2054 C C . ALA A 1 263 ? 20.647 -21.968 19.057 1.00 37.12 263 ALA A C 1
ATOM 2056 O O . ALA A 1 263 ? 21.373 -22.502 19.885 1.00 37.12 263 ALA A O 1
ATOM 2057 N N . ALA A 1 264 ? 19.713 -21.074 19.400 1.00 40.69 264 ALA A N 1
ATOM 2058 C CA . ALA A 1 264 ? 19.452 -20.639 20.776 1.00 40.69 264 ALA A CA 1
ATOM 2059 C C . ALA A 1 264 ? 18.266 -21.371 21.444 1.00 40.69 264 ALA A C 1
ATOM 2061 O O . ALA A 1 264 ? 17.925 -21.067 22.583 1.00 40.69 264 ALA A O 1
ATOM 2062 N N . VAL A 1 265 ? 17.638 -22.324 20.742 1.00 42.88 265 VAL A N 1
ATOM 2063 C CA . VAL A 1 265 ? 16.538 -23.176 21.249 1.00 42.88 265 VAL A CA 1
ATOM 2064 C C . VAL A 1 265 ? 16.906 -24.667 21.125 1.00 42.88 265 VAL A C 1
ATOM 2066 O O . VAL A 1 265 ? 16.058 -25.522 20.885 1.00 42.88 265 VAL A O 1
ATOM 2069 N N . ARG A 1 266 ? 18.193 -24.997 21.262 1.00 34.72 266 ARG A N 1
ATOM 2070 C CA . ARG A 1 266 ? 18.664 -26.373 21.458 1.00 34.72 266 ARG A CA 1
ATOM 2071 C C . ARG A 1 266 ? 19.517 -26.464 22.706 1.00 34.72 266 ARG A C 1
ATOM 2073 O O . ARG A 1 266 ? 20.337 -25.543 22.902 1.00 34.72 266 ARG A O 1
#

Radius of gyration: 17.73 Å; chains: 1; bounding box: 39×48×49 Å

pLDDT: mean 83.55, std 19.04, range [28.88, 98.81]